Protein AF-A0A0P7W9V7-F1 (afdb_monomer_lite)

Sequence (327 aa):
MSAQAHAIPPDAPGRPDVIVLGQGKAGTSLIYRVLERHPEVGTSQPKELHYFTANHDRGAAWYLQHFAEARGKPVVVEVSPSYLRPEAIDRIARDLGTGVRVVFSLRRPIEQAYSRYLQNLCARQEPLGFSPKPGWLWRRLKIVIAALDRLHAQFPPENILPLFFEKDIATETPGFEARLIDFLGLPGPERLPEIADDRVNPGILPRYLFSGDQDLRIWSGADKYILPADTLVFCGQPRNSLVEPAPGAARVAEAMAVQSRWTTEICRDTYAALRERVVLPMAERIGARFGYDLSHWDVPPRRIAYPAAPPPAQFRAAPVPNRAGSP

pLDDT: mean 90.93, std 12.27, range [31.97, 98.81]

Radius of gyration: 22.71 Å; chains: 1; bounding box: 84×44×58 Å

Structure (mmCIF, N/CA/C/O backbone):
data_AF-A0A0P7W9V7-F1
#
_entry.id   AF-A0A0P7W9V7-F1
#
loop_
_atom_site.group_PDB
_atom_site.id
_atom_site.type_symbol
_atom_site.label_atom_id
_atom_site.label_alt_id
_atom_site.label_comp_id
_atom_site.label_asym_id
_atom_site.label_entity_id
_atom_site.label_seq_id
_atom_site.pdbx_PDB_ins_code
_atom_site.Cartn_x
_atom_site.Cartn_y
_atom_site.Cartn_z
_atom_site.occupancy
_atom_site.B_iso_or_equiv
_atom_site.auth_seq_id
_atom_site.auth_comp_id
_atom_site.auth_asym_id
_atom_site.auth_atom_id
_atom_site.pdbx_PDB_model_num
ATOM 1 N N . MET A 1 1 ? -32.306 -15.067 -7.057 1.00 41.97 1 MET A N 1
ATOM 2 C CA . MET A 1 1 ? -31.016 -14.883 -6.358 1.00 41.97 1 MET A CA 1
ATOM 3 C C . MET A 1 1 ? -31.345 -14.433 -4.946 1.00 41.97 1 MET A C 1
ATOM 5 O O . MET A 1 1 ? -31.979 -13.397 -4.812 1.00 41.97 1 MET A O 1
ATOM 9 N N . SER A 1 2 ? -31.048 -15.240 -3.924 1.00 47.12 2 SER A N 1
ATOM 10 C CA . SER A 1 2 ? -31.275 -14.831 -2.529 1.00 47.12 2 SER A CA 1
ATOM 11 C C . SER A 1 2 ? -30.404 -13.612 -2.235 1.00 47.12 2 SER A C 1
ATOM 13 O O . SER A 1 2 ? -29.198 -13.679 -2.468 1.00 47.12 2 SER A O 1
ATOM 15 N N . ALA A 1 3 ? -30.995 -12.511 -1.764 1.00 54.94 3 ALA A N 1
ATOM 16 C CA . ALA A 1 3 ? -30.227 -11.372 -1.271 1.00 54.94 3 ALA A CA 1
ATOM 17 C C . ALA A 1 3 ? -29.317 -11.868 -0.139 1.00 54.94 3 ALA A C 1
ATOM 19 O O . ALA A 1 3 ? -29.792 -12.511 0.800 1.00 54.94 3 ALA A O 1
ATOM 20 N N . GLN A 1 4 ? -28.009 -11.660 -0.262 1.00 68.12 4 GLN A N 1
ATOM 21 C CA . GLN A 1 4 ? -27.074 -12.051 0.785 1.00 68.12 4 GLN A CA 1
ATOM 22 C C . GLN A 1 4 ? -27.129 -11.028 1.921 1.00 68.12 4 GLN A C 1
ATOM 24 O O . GLN A 1 4 ? -27.224 -9.825 1.685 1.00 68.12 4 GLN A O 1
ATOM 29 N N . ALA A 1 5 ? -27.079 -11.500 3.166 1.00 80.81 5 ALA A N 1
ATOM 30 C CA . ALA A 1 5 ? -26.973 -10.609 4.313 1.00 80.81 5 ALA A CA 1
ATOM 31 C C . ALA A 1 5 ? -25.570 -9.980 4.344 1.00 80.81 5 ALA A C 1
ATOM 33 O O . ALA A 1 5 ? -24.566 -10.695 4.331 1.00 80.81 5 ALA A O 1
ATOM 34 N N . HIS A 1 6 ? -25.507 -8.647 4.377 1.00 88.56 6 HIS A N 1
ATOM 35 C CA . HIS A 1 6 ? -24.250 -7.890 4.472 1.00 88.56 6 HIS A CA 1
ATOM 36 C C . HIS A 1 6 ? -23.950 -7.410 5.891 1.00 88.56 6 HIS A C 1
ATOM 38 O O . HIS A 1 6 ? -22.783 -7.258 6.239 1.00 88.56 6 HIS A O 1
ATOM 44 N N . ALA A 1 7 ? -24.989 -7.215 6.709 1.00 91.88 7 ALA A N 1
ATOM 45 C CA . ALA A 1 7 ? -24.830 -6.864 8.111 1.00 91.88 7 ALA A CA 1
ATOM 46 C C . ALA A 1 7 ? -24.075 -7.980 8.839 1.00 91.88 7 ALA A C 1
ATOM 48 O O . ALA A 1 7 ? -24.464 -9.149 8.778 1.00 91.88 7 ALA A O 1
ATOM 49 N N . ILE A 1 8 ? -22.994 -7.612 9.520 1.00 93.69 8 ILE A N 1
ATOM 50 C CA . ILE A 1 8 ? -22.189 -8.542 10.300 1.00 93.69 8 ILE A CA 1
ATOM 51 C C . ILE A 1 8 ? -22.702 -8.439 11.744 1.00 93.69 8 ILE A C 1
ATOM 53 O O . ILE A 1 8 ? -22.676 -7.336 12.301 1.00 93.69 8 ILE A O 1
ATOM 57 N N . PRO A 1 9 ? -23.170 -9.533 12.368 1.00 90.50 9 PRO A N 1
ATOM 58 C CA . PRO A 1 9 ? -23.637 -9.500 13.753 1.00 90.50 9 PRO A CA 1
ATOM 59 C C . PRO A 1 9 ? -22.536 -9.034 14.724 1.00 90.50 9 PRO A C 1
ATOM 61 O O . PRO A 1 9 ? -21.364 -9.361 14.496 1.00 90.50 9 PRO A O 1
ATOM 64 N N . PRO A 1 10 ? -22.865 -8.275 15.788 1.00 88.88 10 PRO A N 1
ATOM 65 C CA . PRO A 1 10 ? -21.891 -7.837 16.793 1.00 88.88 10 PRO A CA 1
ATOM 66 C C . PRO A 1 10 ? -21.167 -8.990 17.504 1.00 88.88 10 PRO A C 1
ATOM 68 O O . PRO A 1 10 ? -20.007 -8.850 17.865 1.00 88.88 10 PRO A O 1
ATOM 71 N N . ASP A 1 11 ? -21.837 -10.128 17.659 1.00 89.50 11 ASP A N 1
ATOM 72 C CA . ASP A 1 11 ? -21.373 -11.349 18.322 1.00 89.50 11 ASP A CA 1
ATOM 73 C C . ASP A 1 11 ? -20.810 -12.401 17.347 1.00 89.50 11 ASP A C 1
ATOM 75 O O . ASP A 1 11 ? -20.481 -13.520 17.746 1.00 89.50 11 ASP A O 1
ATOM 79 N N . ALA A 1 12 ? -20.682 -12.065 16.057 1.00 91.56 12 ALA A N 1
ATOM 80 C CA . ALA A 1 12 ? -20.178 -12.995 15.056 1.00 91.56 12 ALA A CA 1
ATOM 81 C C . ALA A 1 12 ? -18.725 -13.427 15.364 1.00 91.56 12 ALA A C 1
ATOM 83 O O . ALA A 1 12 ? -17.845 -12.572 15.504 1.00 91.56 12 ALA A O 1
ATOM 84 N N . PRO A 1 13 ? -18.417 -14.739 15.399 1.00 90.31 13 PRO A N 1
ATOM 85 C CA . PRO A 1 13 ? -17.058 -15.212 15.646 1.00 90.31 13 PRO A CA 1
ATOM 86 C C . PRO A 1 13 ? -16.071 -14.705 14.591 1.00 90.31 13 PRO A C 1
ATOM 88 O O . PRO A 1 13 ? -16.252 -14.955 13.398 1.00 90.31 13 PRO A O 1
ATOM 91 N N . GLY A 1 14 ? -14.995 -14.049 15.031 1.00 91.06 14 GLY A N 1
ATOM 92 C CA . GLY A 1 14 ? -13.995 -13.470 14.127 1.00 91.06 14 GLY A CA 1
ATOM 93 C C . GLY A 1 14 ? -14.447 -12.166 13.463 1.00 91.06 14 GLY A C 1
ATOM 94 O O . GLY A 1 14 ? -13.858 -11.752 12.468 1.00 91.06 14 GLY A O 1
ATOM 95 N N . ARG A 1 15 ? -15.494 -11.515 13.982 1.00 95.69 15 ARG A N 1
ATOM 96 C CA . ARG A 1 15 ? -15.834 -10.141 13.614 1.00 95.69 15 ARG A CA 1
ATOM 97 C C . ARG A 1 15 ? -14.625 -9.222 13.852 1.00 95.69 15 ARG A C 1
ATOM 99 O O . ARG A 1 15 ? -14.089 -9.248 14.951 1.00 95.69 15 ARG A O 1
ATOM 106 N N . PRO A 1 16 ? -14.238 -8.376 12.884 1.00 97.19 16 PRO A N 1
ATOM 107 C CA . PRO A 1 16 ? -13.194 -7.379 13.096 1.00 97.19 16 PRO A CA 1
ATOM 108 C C . PRO A 1 16 ? -13.606 -6.277 14.073 1.00 97.19 16 PRO A C 1
ATOM 110 O O . PRO A 1 16 ? -14.630 -5.621 13.876 1.00 97.19 16 PRO A O 1
ATOM 113 N N . ASP A 1 17 ? -12.741 -6.018 15.048 1.00 97.81 17 ASP A N 1
ATOM 114 C CA . ASP A 1 17 ? -12.792 -4.868 15.957 1.00 97.81 17 ASP A CA 1
ATOM 115 C C . ASP A 1 17 ? -12.094 -3.643 15.357 1.00 97.81 17 ASP A C 1
ATOM 117 O O . ASP A 1 17 ? -12.343 -2.500 15.752 1.00 97.81 17 ASP A O 1
ATOM 121 N N . VAL A 1 18 ? -11.196 -3.886 14.396 1.00 98.44 18 VAL A N 1
ATOM 122 C CA . VAL A 1 18 ? -10.352 -2.865 13.781 1.00 98.44 18 VAL A CA 1
ATOM 123 C C . VAL A 1 18 ? -10.264 -3.085 12.279 1.00 98.44 18 VAL A C 1
ATOM 125 O O . VAL A 1 18 ? -9.989 -4.192 11.808 1.00 98.44 18 VAL A O 1
ATOM 128 N N . ILE A 1 19 ? -10.399 -2.004 11.516 1.00 98.62 19 ILE A N 1
ATOM 129 C CA . ILE A 1 19 ? -10.142 -1.996 10.078 1.00 98.62 19 ILE A CA 1
ATOM 130 C C . ILE A 1 19 ? -8.964 -1.071 9.772 1.00 98.62 19 ILE A C 1
ATOM 132 O O . ILE A 1 19 ? -8.993 0.125 10.060 1.00 98.62 19 ILE A O 1
ATOM 136 N N . VAL A 1 20 ? -7.926 -1.614 9.136 1.00 98.56 20 VAL A N 1
ATOM 137 C CA . VAL A 1 20 ? -6.780 -0.845 8.646 1.00 98.56 20 VAL A CA 1
ATOM 138 C C . VAL A 1 20 ? -6.971 -0.540 7.165 1.00 98.56 20 VAL A C 1
ATOM 140 O O . VAL A 1 20 ? -6.905 -1.412 6.291 1.00 98.56 20 VAL A O 1
ATOM 143 N N . LEU A 1 21 ? -7.179 0.737 6.882 1.00 97.44 21 LEU A N 1
ATOM 144 C CA . LEU A 1 21 ? -7.332 1.286 5.549 1.00 97.44 21 LEU A CA 1
ATOM 145 C C . LEU A 1 21 ? -5.976 1.617 4.927 1.00 97.44 21 LEU A C 1
ATOM 147 O O . LEU A 1 21 ? -4.898 1.520 5.515 1.00 97.44 21 LEU A O 1
ATOM 151 N N . GLY A 1 22 ? -6.052 2.016 3.666 1.00 87.62 22 GLY A N 1
ATOM 152 C CA . GLY A 1 22 ? -4.894 2.387 2.882 1.00 87.62 22 GLY A CA 1
ATOM 153 C C . GLY A 1 22 ? -4.321 3.755 3.198 1.00 87.62 22 GLY A C 1
ATOM 154 O O . GLY A 1 22 ? -4.673 4.388 4.185 1.00 87.62 22 GLY A O 1
ATOM 155 N N . GLN A 1 23 ? -3.447 4.241 2.319 1.00 90.62 23 GLN A N 1
ATOM 156 C CA . GLN A 1 23 ? -3.256 3.798 0.931 1.00 90.62 23 GLN A CA 1
ATOM 157 C C . GLN A 1 23 ? -2.258 2.647 0.771 1.00 90.62 23 GLN A C 1
ATOM 159 O O . GLN A 1 23 ? -1.267 2.525 1.486 1.00 90.62 23 GLN A O 1
ATOM 164 N N . GLY A 1 24 ? -2.457 1.805 -0.247 1.00 91.38 24 GLY A N 1
ATOM 165 C CA . GLY A 1 24 ? -1.396 0.867 -0.617 1.00 91.38 24 GLY A CA 1
ATOM 166 C C . GLY A 1 24 ? -0.129 1.635 -1.003 1.00 91.38 24 GLY A C 1
ATOM 167 O O . GLY A 1 24 ? -0.209 2.732 -1.562 1.00 91.38 24 GLY A O 1
ATOM 168 N N . LYS A 1 25 ? 1.031 1.056 -0.682 1.00 93.00 25 LYS A N 1
ATOM 169 C CA . LYS A 1 25 ? 2.347 1.724 -0.701 1.00 93.00 25 LYS A CA 1
ATOM 170 C C . LYS A 1 25 ? 2.545 2.806 0.373 1.00 93.00 25 LYS A C 1
ATOM 172 O O . LYS A 1 25 ? 3.519 3.543 0.264 1.00 93.00 25 LYS A O 1
ATOM 177 N N . ALA A 1 26 ? 1.707 2.845 1.412 1.00 94.06 26 ALA A N 1
ATOM 178 C CA . ALA A 1 26 ? 1.890 3.641 2.631 1.00 94.06 26 ALA A CA 1
ATOM 179 C C . ALA A 1 26 ? 2.078 2.743 3.875 1.00 94.06 26 ALA A C 1
ATOM 181 O O . ALA A 1 26 ? 1.414 2.907 4.880 1.00 94.06 26 ALA A O 1
ATOM 182 N N . GLY A 1 27 ? 2.929 1.713 3.810 1.00 91.56 27 GLY A N 1
ATOM 183 C CA . GLY A 1 27 ? 3.317 0.961 5.019 1.00 91.56 27 GLY A CA 1
ATOM 184 C C . GLY A 1 27 ? 2.306 -0.046 5.590 1.00 91.56 27 GLY A C 1
ATOM 185 O O . GLY A 1 27 ? 2.629 -0.735 6.550 1.00 91.56 27 GLY A O 1
ATOM 186 N N . THR A 1 28 ? 1.136 -0.237 4.979 1.00 93.44 28 THR A N 1
ATOM 187 C CA . THR A 1 28 ? 0.104 -1.172 5.481 1.00 93.44 28 THR A CA 1
ATOM 188 C C . THR A 1 28 ? 0.558 -2.629 5.624 1.00 93.44 28 THR A C 1
ATOM 190 O O . THR A 1 28 ? 0.016 -3.363 6.441 1.00 93.44 28 THR A O 1
ATOM 193 N N . SER A 1 29 ? 1.551 -3.084 4.851 1.00 91.44 29 SER A N 1
ATOM 194 C CA . SER A 1 29 ? 2.148 -4.415 5.051 1.00 91.44 29 SER A CA 1
ATOM 195 C C . SER A 1 29 ? 3.038 -4.491 6.291 1.00 91.44 29 SER A C 1
ATOM 197 O O . SER A 1 29 ? 3.128 -5.556 6.885 1.00 91.44 29 SER A O 1
ATOM 199 N N . LEU A 1 30 ? 3.691 -3.394 6.691 1.00 89.62 30 LEU A N 1
ATOM 200 C CA . LEU A 1 30 ? 4.415 -3.349 7.963 1.00 89.62 30 LEU A CA 1
ATOM 201 C C . LEU A 1 30 ? 3.422 -3.341 9.128 1.00 89.62 30 LEU A C 1
ATOM 203 O O . LEU A 1 30 ? 3.576 -4.156 10.027 1.00 89.62 30 LEU A O 1
ATOM 207 N N . ILE A 1 31 ? 2.363 -2.524 9.046 1.00 92.38 31 ILE A N 1
ATOM 208 C CA . ILE A 1 31 ? 1.259 -2.532 10.022 1.00 92.38 31 ILE A CA 1
ATOM 209 C C . ILE A 1 31 ? 0.702 -3.952 10.190 1.00 92.38 31 ILE A C 1
ATOM 211 O O . ILE A 1 31 ? 0.637 -4.460 11.301 1.00 92.38 31 ILE A O 1
ATOM 215 N N . TYR A 1 32 ? 0.375 -4.626 9.083 1.00 93.50 32 TYR A N 1
ATOM 216 C CA . TYR A 1 32 ? -0.115 -6.003 9.127 1.00 93.50 32 TYR A CA 1
ATOM 217 C C . TYR A 1 32 ? 0.875 -6.966 9.794 1.00 93.50 32 TYR A C 1
ATOM 219 O O . TYR A 1 32 ? 0.459 -7.736 10.643 1.00 93.50 32 TYR A O 1
ATOM 227 N N . ARG A 1 33 ? 2.177 -6.898 9.475 1.00 90.00 33 ARG A N 1
ATOM 228 C CA . ARG A 1 33 ? 3.191 -7.772 10.097 1.00 90.00 33 ARG A CA 1
ATOM 229 C C . ARG A 1 33 ? 3.348 -7.538 11.602 1.00 90.00 33 ARG A C 1
ATOM 231 O O . ARG A 1 33 ? 3.579 -8.502 12.321 1.00 90.00 33 ARG A O 1
ATOM 238 N N . VAL A 1 34 ? 3.249 -6.289 12.070 1.00 88.88 34 VAL A N 1
ATOM 239 C CA . VAL A 1 34 ? 3.237 -5.977 13.515 1.00 88.88 34 VAL A CA 1
ATOM 240 C C . VAL A 1 34 ? 2.053 -6.675 14.179 1.00 88.88 34 VAL A C 1
ATOM 242 O O . VAL A 1 34 ? 2.222 -7.360 15.182 1.00 88.88 34 VAL A O 1
ATOM 245 N N . LEU A 1 35 ? 0.866 -6.519 13.592 1.00 91.62 35 LEU A N 1
ATOM 246 C CA . LEU A 1 35 ? -0.387 -7.023 14.145 1.00 91.62 35 LEU A CA 1
ATOM 247 C C . LEU A 1 35 ? -0.477 -8.550 14.097 1.00 91.62 35 LEU A C 1
ATOM 249 O O . LEU A 1 35 ? -0.778 -9.164 15.107 1.00 91.62 35 LEU A O 1
ATOM 253 N N . GLU A 1 36 ? -0.149 -9.169 12.965 1.00 90.75 36 GLU A N 1
ATOM 254 C CA . GLU A 1 36 ? -0.184 -10.626 12.775 1.00 90.75 36 GLU A CA 1
ATOM 255 C C . GLU A 1 36 ? 0.719 -11.371 13.768 1.00 90.75 36 GLU A C 1
ATOM 257 O O . GLU A 1 36 ? 0.407 -12.484 14.182 1.00 90.75 36 GLU A O 1
ATOM 262 N N . ARG A 1 37 ? 1.837 -10.763 14.176 1.00 88.50 37 ARG A N 1
ATOM 263 C CA . ARG A 1 37 ? 2.763 -11.373 15.136 1.00 88.50 37 ARG A CA 1
ATOM 264 C C . ARG A 1 37 ? 2.396 -11.099 16.601 1.00 88.50 37 ARG A C 1
ATOM 266 O O . ARG A 1 37 ? 3.017 -11.688 17.484 1.00 88.50 37 ARG A O 1
ATOM 273 N N . HIS A 1 38 ? 1.440 -10.213 16.884 1.00 89.25 38 HIS A N 1
ATOM 274 C CA . HIS A 1 38 ? 1.045 -9.911 18.258 1.00 89.25 38 HIS A CA 1
ATOM 275 C C . HIS A 1 38 ? 0.154 -11.039 18.816 1.00 89.25 38 HIS A C 1
ATOM 277 O O . HIS A 1 38 ? -0.859 -11.373 18.202 1.00 89.25 38 HIS A O 1
ATOM 283 N N . PRO A 1 39 ? 0.460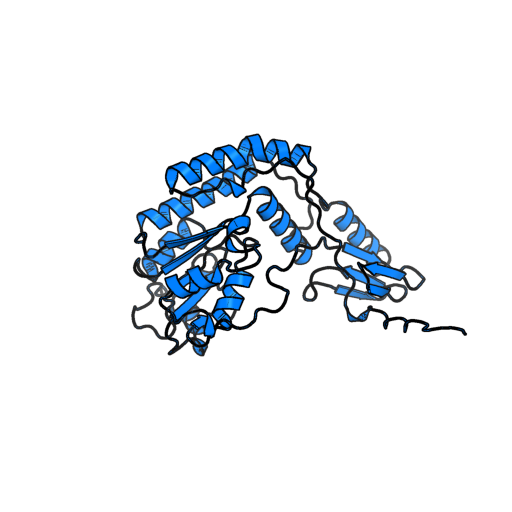 -11.621 19.993 1.00 90.06 39 PRO A N 1
ATOM 284 C CA . PRO A 1 39 ? -0.226 -12.824 20.481 1.00 90.06 39 PRO A CA 1
ATOM 285 C C . PRO A 1 39 ? -1.731 -12.630 20.723 1.00 90.06 39 PRO A C 1
ATOM 287 O O . PRO A 1 39 ? -2.508 -13.575 20.571 1.00 90.06 39 PRO A O 1
ATOM 290 N N . GLU A 1 40 ? -2.146 -11.408 21.059 1.00 92.88 40 GLU A N 1
ATOM 291 C CA . GLU A 1 40 ? -3.543 -11.043 21.344 1.00 92.88 40 GLU A CA 1
ATOM 292 C C . GLU A 1 40 ? -4.307 -10.518 20.118 1.00 92.88 40 GLU A C 1
ATOM 294 O O . GLU A 1 40 ? -5.472 -10.142 20.228 1.00 92.88 40 GLU A O 1
ATOM 299 N N . VAL A 1 41 ? -3.672 -10.511 18.944 1.00 94.81 41 VAL A N 1
ATOM 300 C CA . VAL A 1 41 ? -4.303 -10.075 17.699 1.00 94.81 41 VAL A CA 1
ATOM 301 C C . VAL A 1 41 ? -4.578 -11.276 16.798 1.00 94.81 41 VAL A C 1
ATOM 303 O O . VAL A 1 41 ? -3.751 -12.174 16.645 1.00 94.81 41 VAL A O 1
ATOM 306 N N . GLY A 1 42 ? -5.768 -11.302 16.207 1.00 96.38 42 GLY A N 1
ATOM 307 C CA . GLY A 1 42 ? -6.122 -12.174 15.095 1.00 96.38 42 GLY A CA 1
ATOM 308 C C . GLY A 1 42 ? -6.298 -11.361 13.822 1.00 96.38 42 GLY A C 1
ATOM 309 O O . GLY A 1 42 ? -6.895 -10.289 13.850 1.00 96.38 42 GLY A O 1
ATOM 310 N N . THR A 1 43 ? -5.804 -11.860 12.695 1.00 97.19 43 THR A N 1
ATOM 311 C CA . THR A 1 43 ? -5.965 -11.203 11.393 1.00 97.19 43 THR A CA 1
ATOM 312 C C . THR A 1 43 ? -6.736 -12.080 10.415 1.00 97.19 43 THR A C 1
ATOM 314 O O . THR A 1 43 ? -6.810 -13.298 10.574 1.00 97.19 43 THR A O 1
ATOM 317 N N . SER A 1 44 ? -7.313 -11.464 9.382 1.00 97.06 44 SER A N 1
ATOM 318 C CA . SER A 1 44 ? -7.879 -12.211 8.257 1.00 97.06 44 SER A CA 1
ATOM 319 C C . SER A 1 44 ? -6.807 -13.011 7.513 1.00 97.06 44 SER A C 1
ATOM 321 O O . SER A 1 44 ? -5.711 -12.494 7.285 1.00 97.06 44 SER A O 1
ATOM 323 N N . GLN A 1 45 ? -7.162 -14.200 7.026 1.00 95.38 45 GLN A N 1
ATOM 324 C CA . GLN A 1 45 ? -6.337 -14.992 6.117 1.00 95.38 45 GLN A CA 1
ATOM 325 C C . GLN A 1 45 ? -7.075 -15.245 4.782 1.00 95.38 45 GLN A C 1
ATOM 327 O O . GLN A 1 45 ? -8.143 -15.872 4.763 1.00 95.38 45 GLN A O 1
ATOM 332 N N . PRO A 1 46 ? -6.542 -14.763 3.639 1.00 95.88 46 PRO A N 1
ATOM 333 C CA . PRO A 1 46 ? -5.326 -13.953 3.499 1.00 95.88 46 PRO A CA 1
ATOM 334 C C . PRO A 1 46 ? -5.526 -12.486 3.938 1.00 95.88 46 PRO A C 1
ATOM 336 O O . PRO A 1 46 ? -6.646 -12.025 4.162 1.00 95.88 46 PRO A O 1
ATOM 339 N N . LYS A 1 47 ? -4.432 -11.716 3.984 1.00 95.00 47 LYS A N 1
ATOM 340 C CA . LYS A 1 47 ? -4.471 -10.242 4.020 1.00 95.00 47 LYS A CA 1
ATOM 341 C C . LYS A 1 47 ? -5.189 -9.674 2.779 1.00 95.00 47 LYS A C 1
ATOM 343 O O . LYS A 1 47 ? -5.082 -10.237 1.693 1.00 95.00 47 LYS A O 1
ATOM 348 N N . GLU A 1 48 ? -5.788 -8.488 2.923 1.00 96.50 48 GLU A N 1
ATOM 349 C CA . GLU A 1 48 ? -6.436 -7.702 1.862 1.00 96.50 48 GLU A CA 1
ATOM 350 C C . GLU A 1 48 ? -7.650 -8.419 1.247 1.00 96.50 48 GLU A C 1
ATOM 352 O O . GLU A 1 48 ? -7.664 -8.768 0.070 1.00 96.50 48 GLU A O 1
ATOM 357 N N . LEU A 1 49 ? -8.703 -8.631 2.046 1.00 97.69 49 LEU A N 1
ATOM 358 C CA . LEU A 1 49 ? -9.922 -9.314 1.589 1.00 97.69 49 LEU A CA 1
ATOM 359 C C . LEU A 1 49 ? -10.705 -8.528 0.530 1.00 97.69 49 LEU A C 1
ATOM 361 O O . LEU A 1 49 ? -11.482 -9.109 -0.233 1.00 97.69 49 LEU A O 1
ATOM 365 N N . HIS A 1 50 ? -10.528 -7.204 0.480 1.00 97.38 50 HIS A N 1
ATOM 366 C CA . HIS A 1 50 ? -11.247 -6.322 -0.440 1.00 97.38 50 HIS A CA 1
ATOM 367 C C . HIS A 1 50 ? -12.783 -6.461 -0.346 1.00 97.38 50 HIS A C 1
ATOM 369 O O . HIS A 1 50 ? -13.493 -6.203 -1.320 1.00 97.38 50 HIS A O 1
ATOM 375 N N . TYR A 1 51 ? -13.308 -6.856 0.819 1.00 98.25 51 TYR A N 1
ATOM 376 C CA . TYR A 1 51 ? -14.735 -7.070 1.063 1.00 98.25 51 TYR A CA 1
ATOM 377 C C . TYR A 1 51 ? -15.534 -5.783 0.900 1.00 98.25 51 TYR A C 1
ATOM 379 O O . TYR A 1 51 ? -16.410 -5.720 0.051 1.00 98.25 51 TYR A O 1
ATOM 387 N N . PHE A 1 52 ? -15.169 -4.700 1.588 1.00 98.19 52 PHE A N 1
ATOM 388 C CA . PHE A 1 52 ? -15.897 -3.428 1.468 1.00 98.19 52 PHE A CA 1
ATOM 389 C C . PHE A 1 52 ? -15.679 -2.706 0.123 1.00 98.19 52 PHE A C 1
ATOM 391 O O . PHE A 1 52 ? -16.236 -1.632 -0.109 1.00 98.19 52 PHE A O 1
ATOM 398 N N . THR A 1 53 ? -14.917 -3.294 -0.805 1.00 96.69 53 THR A N 1
ATOM 399 C CA . THR A 1 53 ? -14.703 -2.788 -2.169 1.00 96.69 53 THR A CA 1
ATOM 400 C C . THR A 1 53 ? -15.191 -3.776 -3.226 1.00 96.69 53 THR A C 1
ATOM 402 O O . THR A 1 53 ? -16.347 -3.683 -3.635 1.00 96.69 53 THR A O 1
ATOM 405 N N . ALA A 1 54 ? -14.324 -4.676 -3.690 1.00 96.19 54 ALA A N 1
ATOM 406 C CA . ALA A 1 54 ? -14.552 -5.528 -4.858 1.00 96.19 54 ALA A CA 1
ATOM 407 C C . ALA A 1 54 ? -15.354 -6.804 -4.555 1.00 96.19 54 ALA A C 1
ATOM 409 O O . ALA A 1 54 ? -15.919 -7.392 -5.470 1.00 96.19 54 ALA A O 1
ATOM 410 N N . ASN A 1 55 ? -15.397 -7.233 -3.293 1.00 97.19 55 ASN A N 1
ATOM 411 C CA . ASN A 1 55 ? -15.992 -8.506 -2.883 1.00 97.19 55 ASN A CA 1
ATOM 412 C C . ASN A 1 55 ? -17.251 -8.341 -2.015 1.00 97.19 55 ASN A C 1
ATOM 414 O O . ASN A 1 55 ? -17.674 -9.304 -1.382 1.00 97.19 55 ASN A O 1
ATOM 418 N N . HIS A 1 56 ? -17.857 -7.148 -1.976 1.00 97.06 56 HIS A N 1
ATOM 419 C CA . HIS A 1 56 ? -18.982 -6.855 -1.073 1.00 97.06 56 HIS A CA 1
ATOM 420 C C . HIS A 1 56 ? -20.191 -7.745 -1.365 1.00 97.06 56 HIS A C 1
ATOM 422 O O . HIS A 1 56 ? -20.785 -8.303 -0.445 1.00 97.06 56 HIS A O 1
ATOM 428 N N . ASP A 1 57 ? -20.453 -7.986 -2.651 1.00 95.88 57 ASP A N 1
ATOM 429 C CA . ASP A 1 57 ? -21.544 -8.825 -3.164 1.00 95.88 57 ASP A CA 1
ATOM 430 C C . ASP A 1 57 ? -21.414 -10.315 -2.795 1.00 95.88 57 ASP A C 1
ATOM 432 O O . ASP A 1 57 ? -22.298 -11.101 -3.124 1.00 95.88 57 ASP A O 1
ATOM 436 N N . ARG A 1 58 ? -20.314 -10.722 -2.139 1.00 96.50 58 ARG A N 1
ATOM 437 C CA . ARG A 1 58 ? -20.120 -12.081 -1.604 1.00 96.50 58 ARG A CA 1
ATOM 438 C C . ARG A 1 58 ? -20.713 -12.283 -0.203 1.00 96.50 58 ARG A C 1
ATOM 440 O O . ARG A 1 58 ? -20.787 -13.426 0.254 1.00 96.50 58 ARG A O 1
ATOM 447 N N . GLY A 1 59 ? -21.147 -11.204 0.453 1.00 96.31 59 GLY A N 1
ATOM 448 C CA . GLY A 1 59 ? -21.920 -11.250 1.694 1.00 96.31 59 GLY A CA 1
ATOM 449 C C . GLY A 1 59 ? -21.104 -11.546 2.957 1.00 96.31 59 GLY A C 1
ATOM 450 O O . GLY A 1 59 ? -19.941 -11.958 2.911 1.00 96.31 59 GLY A O 1
ATOM 451 N N . ALA A 1 60 ? -21.739 -11.350 4.115 1.00 96.19 60 ALA A N 1
ATOM 452 C CA . ALA A 1 60 ? -21.084 -11.419 5.421 1.00 96.19 60 ALA A CA 1
ATOM 453 C C . ALA A 1 60 ? -20.526 -12.815 5.745 1.00 96.19 60 ALA A C 1
ATOM 455 O O . ALA A 1 60 ? -19.461 -12.929 6.347 1.00 96.19 60 ALA A O 1
ATOM 456 N N . ALA A 1 61 ? -21.207 -13.883 5.316 1.00 95.56 61 ALA A N 1
ATOM 457 C CA . ALA A 1 61 ? -20.746 -15.254 5.541 1.00 95.56 61 ALA A CA 1
ATOM 458 C C . ALA A 1 61 ? -19.412 -15.534 4.831 1.00 95.56 61 ALA A C 1
ATOM 460 O O . ALA A 1 61 ? -18.500 -16.102 5.432 1.00 95.56 61 ALA A O 1
ATOM 461 N N . TRP A 1 62 ? -19.274 -15.080 3.578 1.00 96.62 62 TRP A N 1
ATOM 462 C CA . TRP A 1 62 ? -18.010 -15.172 2.851 1.00 96.62 62 TRP A CA 1
ATOM 463 C C . TRP A 1 62 ? -16.920 -14.353 3.540 1.00 96.62 62 TRP A C 1
ATOM 465 O O . TRP A 1 62 ? -15.796 -14.821 3.652 1.00 96.62 62 TRP A O 1
ATOM 475 N N . TYR A 1 63 ? -17.242 -13.158 4.039 1.00 97.50 63 TYR A N 1
ATOM 476 C CA . TYR A 1 63 ? -16.272 -12.324 4.745 1.00 97.50 63 TYR A CA 1
ATOM 477 C C . TYR A 1 63 ? -15.752 -12.984 6.030 1.00 97.50 63 TYR A C 1
ATOM 479 O O . TYR A 1 63 ? -14.544 -13.106 6.220 1.00 97.50 63 TYR A O 1
ATOM 487 N N . LEU A 1 64 ? -16.656 -13.471 6.884 1.00 96.88 64 LEU A N 1
ATOM 488 C CA . LEU A 1 64 ? -16.325 -14.031 8.198 1.00 96.88 64 LEU A CA 1
ATOM 489 C C . LEU A 1 64 ? -15.549 -15.354 8.134 1.00 96.88 64 LEU A C 1
ATOM 491 O O . LEU A 1 64 ? -14.820 -15.683 9.071 1.00 96.88 64 LEU A O 1
ATOM 495 N N . GLN A 1 65 ? -15.652 -16.116 7.038 1.00 96.50 65 GLN A N 1
ATOM 496 C CA . GLN A 1 65 ? -14.899 -17.369 6.894 1.00 96.50 65 GLN A CA 1
ATOM 497 C C . GLN A 1 65 ? -13.374 -17.141 6.915 1.00 96.50 65 GLN A C 1
ATOM 499 O O . GLN A 1 65 ? -12.624 -18.032 7.308 1.00 96.50 65 GLN A O 1
ATOM 504 N N . HIS A 1 66 ? -12.918 -15.940 6.540 1.00 97.75 66 HIS A N 1
ATOM 505 C CA . HIS A 1 66 ? -11.503 -15.566 6.502 1.00 97.75 66 HIS A CA 1
ATOM 506 C C . HIS A 1 66 ? -10.905 -15.273 7.884 1.00 97.75 66 HIS A C 1
ATOM 508 O O . HIS A 1 66 ? -9.709 -15.017 7.984 1.00 97.75 66 HIS A O 1
ATOM 514 N N . PHE A 1 67 ? -11.708 -15.327 8.948 1.00 97.44 67 PHE A N 1
ATOM 515 C CA . PHE A 1 67 ? -11.286 -15.053 10.324 1.00 97.44 67 PHE A CA 1
ATOM 516 C C . PHE A 1 67 ? -11.304 -16.302 11.209 1.00 97.44 67 PHE A C 1
ATOM 518 O O . PHE A 1 67 ? -11.316 -16.190 12.432 1.00 97.44 67 PHE A O 1
ATOM 525 N N . ALA A 1 68 ? -11.315 -17.503 10.619 1.00 94.31 68 ALA A N 1
ATOM 526 C CA . ALA A 1 68 ? -11.362 -18.756 11.372 1.00 94.31 68 ALA A CA 1
ATOM 527 C C . ALA A 1 68 ? -10.239 -18.861 12.425 1.00 94.31 68 ALA A C 1
ATOM 529 O O . ALA A 1 68 ? -10.516 -19.233 13.562 1.00 94.31 68 ALA A O 1
ATOM 530 N N . GLU A 1 69 ? -9.015 -18.457 12.073 1.00 92.69 69 GLU A N 1
ATOM 531 C CA . GLU A 1 69 ? -7.841 -18.457 12.965 1.00 92.69 69 GLU A CA 1
ATOM 532 C C . GLU A 1 69 ? -7.828 -17.292 13.969 1.00 92.69 69 GLU A C 1
ATOM 534 O O . GLU A 1 69 ? -7.123 -17.339 14.975 1.00 92.69 69 GLU A O 1
ATOM 539 N N . ALA A 1 70 ? -8.624 -16.249 13.723 1.00 94.00 70 ALA A N 1
ATOM 540 C CA . ALA A 1 70 ? -8.743 -15.085 14.597 1.00 94.00 70 ALA A CA 1
ATOM 541 C C . ALA A 1 70 ? -9.808 -15.268 15.696 1.00 94.00 70 ALA A C 1
ATOM 543 O O . ALA A 1 70 ? -9.937 -14.425 16.582 1.00 94.00 70 ALA A O 1
ATOM 544 N N . ARG A 1 71 ? -10.590 -16.356 15.658 1.00 92.06 71 ARG A N 1
ATOM 545 C CA . ARG A 1 71 ? -11.641 -16.624 16.651 1.00 92.06 71 ARG A CA 1
ATOM 546 C C . ARG A 1 71 ? -11.042 -16.754 18.053 1.00 92.06 71 ARG A C 1
ATOM 548 O O . ARG A 1 71 ? -10.096 -17.505 18.263 1.00 92.06 71 ARG A O 1
ATOM 555 N N . GLY A 1 72 ? -11.624 -16.037 19.013 1.00 91.06 72 GLY A N 1
ATOM 556 C CA . GLY A 1 72 ? -11.173 -16.033 20.409 1.00 91.06 72 GLY A CA 1
ATOM 557 C C . GLY A 1 72 ? -9.958 -15.143 20.686 1.00 91.06 72 GLY A C 1
ATOM 558 O O . GLY A 1 72 ? -9.504 -15.090 21.827 1.00 91.06 72 GLY A O 1
ATOM 559 N N . LYS A 1 73 ? -9.430 -14.432 19.680 1.00 94.38 73 LYS A N 1
ATOM 560 C CA . LYS A 1 73 ? -8.419 -13.394 19.901 1.00 94.38 73 LYS A CA 1
ATOM 561 C C . LYS A 1 73 ? -9.065 -12.152 20.532 1.00 94.38 73 LYS A C 1
ATOM 563 O O . LYS A 1 73 ? -10.167 -11.799 20.119 1.00 94.38 73 LYS A O 1
ATOM 568 N N . PRO A 1 74 ? -8.392 -11.484 21.488 1.00 94.25 74 PRO A N 1
ATOM 569 C CA . PRO A 1 74 ? -8.880 -10.243 22.093 1.00 94.25 74 PRO A CA 1
ATOM 570 C C . PRO A 1 74 ? -9.180 -9.119 21.100 1.00 94.25 74 PRO A C 1
ATOM 572 O O . PRO A 1 74 ? -10.113 -8.356 21.320 1.00 94.25 74 PRO A O 1
ATOM 575 N N . VAL A 1 75 ? -8.385 -9.009 20.033 1.00 96.38 75 VAL A N 1
ATOM 576 C CA . VAL A 1 75 ? -8.575 -8.006 18.981 1.00 96.38 75 VAL A CA 1
ATOM 577 C C . VAL A 1 75 ? -8.490 -8.680 17.619 1.00 96.38 75 VAL A C 1
ATOM 579 O O . VAL A 1 75 ? -7.486 -9.315 17.295 1.00 96.38 75 VAL A O 1
ATOM 582 N N . VAL A 1 76 ? -9.512 -8.506 16.789 1.00 98.00 76 VAL A N 1
ATOM 583 C CA . VAL A 1 76 ? -9.531 -8.982 15.406 1.00 98.00 76 VAL A CA 1
ATOM 584 C C . VAL A 1 76 ? -9.359 -7.812 14.444 1.00 98.00 76 VAL A C 1
ATOM 586 O O . VAL A 1 76 ? -10.072 -6.811 14.514 1.00 98.00 76 VAL A O 1
ATOM 589 N N . VAL A 1 77 ? -8.421 -7.942 13.508 1.00 98.06 77 VAL A N 1
ATOM 590 C CA . VAL A 1 77 ? -8.070 -6.883 12.559 1.00 98.06 77 VAL A CA 1
ATOM 591 C C . VAL A 1 77 ? -8.213 -7.355 11.118 1.00 98.06 77 VAL A C 1
ATOM 593 O O . VAL A 1 77 ? -7.720 -8.418 10.738 1.00 98.06 77 VAL A O 1
ATOM 596 N N . GLU A 1 78 ? -8.799 -6.511 10.272 1.00 98.31 78 GLU A N 1
ATOM 597 C CA . GLU A 1 78 ? -8.704 -6.657 8.819 1.00 98.31 78 GLU A CA 1
ATOM 598 C C . GLU A 1 78 ? -7.876 -5.525 8.209 1.00 98.31 78 GLU A C 1
ATOM 600 O O . GLU A 1 78 ? -8.030 -4.359 8.569 1.00 98.31 78 GLU A O 1
ATOM 605 N N . VAL A 1 79 ? -6.983 -5.857 7.273 1.00 98.31 79 VAL A N 1
ATOM 606 C CA . VAL A 1 79 ? -6.106 -4.880 6.617 1.00 98.31 79 VAL A CA 1
ATOM 607 C C . VAL A 1 79 ? -6.337 -4.908 5.114 1.00 98.31 79 VAL A C 1
ATOM 609 O O . VAL A 1 79 ? -5.818 -5.784 4.422 1.00 98.31 79 VAL A O 1
ATOM 612 N N . SER A 1 80 ? -7.018 -3.885 4.596 1.00 98.00 80 SER A N 1
ATOM 613 C CA . SER A 1 80 ? -7.283 -3.703 3.165 1.00 98.00 80 SER A CA 1
ATOM 614 C C . SER A 1 80 ? -6.993 -2.269 2.732 1.00 98.00 80 SER A C 1
ATOM 616 O O . SER A 1 80 ? -7.838 -1.372 2.836 1.00 98.00 80 SER A O 1
ATOM 618 N N . PRO A 1 81 ? -5.828 -2.026 2.105 1.00 96.81 81 PRO A N 1
ATOM 619 C CA . PRO A 1 81 ? -5.446 -0.689 1.676 1.00 96.81 81 PRO A CA 1
ATOM 620 C C . PRO A 1 81 ? -6.379 -0.077 0.618 1.00 96.81 81 PRO A C 1
ATOM 622 O O . PRO A 1 81 ? -6.323 1.119 0.338 1.00 96.81 81 PRO A O 1
ATOM 625 N N . SER A 1 82 ? -7.224 -0.888 -0.019 1.00 96.12 82 SER A N 1
ATOM 626 C CA . SER A 1 82 ? -8.214 -0.422 -0.991 1.00 96.12 82 SER A CA 1
ATOM 627 C C . SER A 1 82 ? -9.371 0.368 -0.377 1.00 96.12 82 SER A C 1
ATOM 629 O O . SER A 1 82 ? -10.070 1.050 -1.122 1.00 96.12 82 SER A O 1
ATOM 631 N N . TYR A 1 83 ? -9.591 0.264 0.937 1.00 98.38 83 TYR A N 1
ATOM 632 C CA . TYR A 1 83 ? -10.785 0.797 1.596 1.00 98.38 83 TYR A CA 1
ATOM 633 C C . TYR A 1 83 ? -10.749 2.290 1.906 1.00 98.38 83 TYR A C 1
ATOM 635 O O . TYR A 1 83 ? -11.747 2.827 2.370 1.00 98.38 83 TYR A O 1
ATOM 643 N N . LEU A 1 84 ? -9.642 2.991 1.645 1.00 97.81 84 LEU A N 1
ATOM 644 C CA . LEU A 1 84 ? -9.610 4.448 1.791 1.00 97.81 84 LEU A CA 1
ATOM 645 C C . LEU A 1 84 ? -10.365 5.118 0.624 1.00 97.81 84 LEU A C 1
ATOM 647 O O . LEU A 1 84 ? -9.760 5.711 -0.273 1.00 97.81 84 LEU A O 1
ATOM 651 N N . ARG A 1 85 ? -11.689 4.927 0.602 1.00 97.62 85 ARG A N 1
ATOM 652 C CA . ARG A 1 85 ? -12.659 5.374 -0.405 1.00 97.62 85 ARG A CA 1
ATOM 653 C C . ARG A 1 85 ? -14.017 5.621 0.267 1.00 97.62 85 ARG A C 1
ATOM 655 O O . ARG A 1 85 ? -14.353 4.862 1.175 1.00 97.62 85 ARG A O 1
ATOM 662 N N . PRO A 1 86 ? -14.808 6.608 -0.190 1.00 98.31 86 PRO A N 1
ATOM 663 C CA . PRO A 1 86 ? -16.102 6.931 0.417 1.00 98.31 86 PRO A CA 1
ATOM 664 C C . PRO A 1 86 ? -17.040 5.724 0.547 1.00 98.31 86 PRO A C 1
ATOM 666 O O . PRO A 1 86 ? -17.568 5.464 1.621 1.00 98.31 86 PRO A O 1
ATOM 669 N N . GLU A 1 87 ? -17.183 4.938 -0.520 1.00 98.06 87 GLU A N 1
ATOM 670 C CA . GLU A 1 87 ? -18.152 3.841 -0.584 1.00 98.06 87 GLU A CA 1
ATOM 671 C C . GLU A 1 87 ? -17.776 2.688 0.353 1.00 98.06 87 GLU A C 1
ATOM 673 O O . GLU A 1 87 ? -18.644 2.037 0.927 1.00 98.06 87 GLU A O 1
ATOM 678 N N . ALA A 1 88 ? -16.474 2.440 0.525 1.00 98.38 88 ALA A N 1
ATOM 679 C CA . ALA A 1 88 ? -15.987 1.427 1.454 1.00 98.38 88 ALA A CA 1
ATOM 680 C C . ALA A 1 88 ? -16.240 1.843 2.906 1.00 98.38 88 ALA A C 1
ATOM 682 O O . ALA A 1 88 ? -16.635 1.009 3.711 1.00 98.38 88 ALA A O 1
ATOM 683 N N . ILE A 1 89 ? -16.074 3.128 3.226 1.00 98.69 89 ILE A N 1
ATOM 684 C CA . ILE A 1 89 ? -16.328 3.662 4.570 1.00 98.69 89 ILE A CA 1
ATOM 685 C C . ILE A 1 89 ? -17.818 3.595 4.906 1.00 98.69 89 ILE A C 1
ATOM 687 O O . ILE A 1 89 ? -18.168 3.122 5.983 1.00 98.69 89 ILE A O 1
ATOM 691 N N . ASP A 1 90 ? -18.690 3.969 3.965 1.00 98.62 90 ASP A N 1
ATOM 692 C CA . ASP A 1 90 ? -20.141 3.848 4.140 1.00 98.62 90 ASP A CA 1
ATOM 693 C C . ASP A 1 90 ? -20.568 2.379 4.362 1.00 98.62 90 ASP A C 1
ATOM 695 O O . ASP A 1 90 ? -21.472 2.101 5.150 1.00 98.62 90 ASP A O 1
ATOM 699 N N . ARG A 1 91 ? -19.919 1.417 3.687 1.00 98.50 91 ARG A N 1
ATOM 700 C CA . ARG A 1 91 ? -20.176 -0.020 3.896 1.00 98.50 91 ARG A CA 1
ATOM 701 C C . ARG A 1 91 ? -19.642 -0.520 5.239 1.00 98.50 91 ARG A C 1
ATOM 703 O O . ARG A 1 91 ? -20.349 -1.263 5.904 1.00 98.50 91 ARG A O 1
ATOM 710 N N . ILE A 1 92 ? -18.449 -0.091 5.663 1.00 98.62 92 ILE A N 1
ATOM 711 C CA . ILE A 1 92 ? -17.903 -0.418 6.992 1.00 98.62 92 ILE A CA 1
ATOM 712 C C . ILE A 1 92 ? -18.867 0.072 8.075 1.00 98.62 92 ILE A C 1
ATOM 714 O O . ILE A 1 92 ? -19.281 -0.718 8.915 1.00 98.62 92 ILE A O 1
ATOM 718 N N . ALA A 1 93 ? -19.287 1.339 8.022 1.00 98.44 93 ALA A N 1
ATOM 719 C CA . ALA A 1 93 ? -20.205 1.906 9.009 1.00 98.44 93 ALA A CA 1
ATOM 720 C C . ALA A 1 93 ? -21.554 1.170 9.045 1.00 98.44 93 ALA A C 1
ATOM 722 O O . ALA A 1 93 ? -22.107 0.939 10.116 1.00 98.44 93 ALA A O 1
ATOM 723 N N . ARG A 1 94 ? -22.078 0.765 7.882 1.00 98.00 94 ARG A N 1
ATOM 724 C CA . ARG A 1 94 ? -23.339 0.020 7.783 1.00 98.00 94 ARG A CA 1
ATOM 725 C C . ARG A 1 94 ? -23.234 -1.408 8.314 1.00 98.00 94 ARG A C 1
ATOM 727 O O . ARG A 1 94 ? -24.113 -1.849 9.045 1.00 98.00 94 ARG A O 1
ATOM 734 N N . ASP A 1 95 ? -22.194 -2.130 7.912 1.00 98.12 95 ASP A N 1
ATOM 735 C CA . ASP A 1 95 ? -22.105 -3.577 8.117 1.00 98.12 95 ASP A CA 1
ATOM 736 C C . ASP A 1 95 ? -21.401 -3.930 9.437 1.00 98.12 95 ASP A C 1
ATOM 738 O O . ASP A 1 95 ? -21.725 -4.947 10.053 1.00 98.12 95 ASP A O 1
ATOM 742 N N . LEU A 1 96 ? -20.453 -3.092 9.881 1.00 97.62 96 LEU A N 1
ATOM 743 C CA . LEU A 1 96 ? -19.706 -3.233 11.136 1.00 97.62 96 LEU A CA 1
ATOM 744 C C . LEU A 1 96 ? -20.120 -2.220 12.222 1.00 97.62 96 LEU A C 1
ATOM 746 O O . LEU A 1 96 ? -19.696 -2.341 13.374 1.00 97.62 96 LEU A O 1
ATOM 750 N N . GLY A 1 97 ? -20.968 -1.245 11.901 1.00 97.38 97 GLY A N 1
ATOM 751 C CA . GLY A 1 97 ? -21.281 -0.155 12.821 1.00 97.38 97 GLY A CA 1
ATOM 752 C C . GLY A 1 97 ? -20.142 0.862 12.933 1.00 97.38 97 GLY A C 1
ATOM 753 O O . GLY A 1 97 ? -19.055 0.693 12.384 1.00 97.38 97 GLY A O 1
ATOM 754 N N . THR A 1 98 ? -20.389 1.936 13.675 1.00 97.19 98 THR A N 1
ATOM 755 C CA . THR A 1 98 ? -19.438 3.046 13.872 1.00 97.19 98 THR A CA 1
ATOM 756 C C . THR A 1 98 ? -18.581 2.892 15.134 1.00 97.19 98 THR A C 1
ATOM 758 O O . THR A 1 98 ? -17.681 3.693 15.382 1.00 97.19 98 THR A O 1
ATOM 761 N N . GLY A 1 99 ? -18.834 1.841 15.923 1.00 96.62 99 GLY A N 1
ATOM 762 C CA . GLY A 1 99 ? -18.036 1.476 17.097 1.00 96.62 99 GLY A CA 1
ATOM 763 C C . GLY A 1 99 ? -16.730 0.742 16.769 1.00 96.62 99 GLY A C 1
ATOM 764 O O . GLY A 1 99 ? -15.880 0.619 17.643 1.00 96.62 99 GLY A O 1
ATOM 765 N N . VAL A 1 100 ? -16.557 0.265 15.529 1.00 97.50 100 VAL A N 1
ATOM 766 C CA . VAL A 1 100 ? -15.300 -0.345 15.069 1.00 97.50 100 VAL A CA 1
ATOM 767 C C . VAL A 1 100 ? -14.203 0.720 14.990 1.00 97.50 100 VAL A C 1
ATOM 769 O O . VAL A 1 100 ? -14.450 1.858 14.581 1.00 97.50 100 VAL A O 1
ATOM 772 N N . ARG A 1 101 ? -12.977 0.353 15.361 1.00 98.62 101 ARG A N 1
ATOM 773 C CA . ARG A 1 101 ? -11.818 1.244 15.265 1.00 98.62 101 ARG A CA 1
ATOM 774 C C . ARG A 1 101 ? -11.264 1.245 13.845 1.00 98.62 101 ARG A C 1
ATOM 776 O O . ARG A 1 101 ? -11.234 0.221 13.162 1.00 98.62 101 ARG A O 1
ATOM 783 N N . VAL A 1 102 ? -10.777 2.390 13.390 1.00 98.81 102 VAL A N 1
ATOM 784 C CA . VAL A 1 102 ? -10.249 2.579 12.041 1.00 98.81 102 VAL A CA 1
ATOM 785 C C . VAL A 1 102 ? -8.845 3.155 12.110 1.00 98.81 102 VAL A C 1
ATOM 787 O O . VAL A 1 102 ? -8.621 4.241 12.635 1.00 98.81 102 VAL A O 1
ATOM 790 N N . VAL A 1 103 ? -7.890 2.452 11.510 1.00 98.62 103 VAL A N 1
ATOM 791 C CA . VAL A 1 103 ? -6.528 2.953 11.292 1.00 98.62 103 VAL A CA 1
ATOM 792 C C . VAL A 1 103 ? -6.385 3.273 9.812 1.00 98.62 103 VAL A C 1
ATOM 794 O O . VAL A 1 103 ? -6.818 2.492 8.970 1.00 98.62 103 VAL A O 1
ATOM 797 N N . PHE A 1 104 ? -5.745 4.375 9.442 1.00 98.12 104 PHE A N 1
ATOM 798 C CA . PHE A 1 104 ? -5.373 4.610 8.044 1.00 98.12 104 PHE A CA 1
ATOM 799 C C . PHE A 1 104 ? -3.945 5.126 7.941 1.00 98.12 104 PHE A C 1
ATOM 801 O O . PHE A 1 104 ? -3.417 5.705 8.887 1.00 98.12 104 PHE A O 1
ATOM 808 N N . SER A 1 105 ? -3.319 4.937 6.776 1.00 96.06 105 SER A N 1
ATOM 809 C CA . SER A 1 105 ? -1.978 5.461 6.529 1.00 96.06 105 SER A CA 1
ATOM 810 C C . SER A 1 105 ? -1.883 6.275 5.246 1.00 96.06 105 SER A C 1
ATOM 812 O O . SER A 1 105 ? -2.118 5.779 4.143 1.00 96.06 105 SER A O 1
ATOM 814 N N . LEU A 1 106 ? -1.491 7.540 5.363 1.00 97.25 106 LEU A N 1
ATOM 815 C CA . LEU A 1 106 ? -1.193 8.384 4.210 1.00 97.25 106 LEU A CA 1
ATOM 816 C C . LEU A 1 106 ? 0.305 8.420 3.934 1.00 97.25 106 LEU A C 1
ATOM 818 O O . LEU A 1 106 ? 1.126 8.240 4.821 1.00 97.25 106 LEU A O 1
ATOM 822 N N . ARG A 1 107 ? 0.665 8.671 2.680 1.00 95.94 107 ARG A N 1
ATOM 823 C CA . ARG A 1 107 ? 2.049 8.854 2.239 1.00 95.94 107 ARG A CA 1
ATOM 824 C C . ARG A 1 107 ? 2.108 10.040 1.299 1.00 95.94 107 ARG A C 1
ATOM 826 O O . ARG A 1 107 ? 1.109 10.312 0.622 1.00 95.94 107 ARG A O 1
ATOM 833 N N . ARG A 1 108 ? 3.275 10.681 1.196 1.00 96.44 108 ARG A N 1
ATOM 834 C CA . ARG A 1 108 ? 3.506 11.710 0.178 1.00 96.44 108 ARG A CA 1
ATOM 835 C C . ARG A 1 108 ? 2.991 11.268 -1.204 1.00 96.44 108 ARG A C 1
ATOM 837 O O . ARG A 1 108 ? 3.352 10.178 -1.668 1.00 96.44 108 ARG A O 1
ATOM 844 N N . PRO A 1 109 ? 2.142 12.071 -1.877 1.00 96.88 109 PRO A N 1
ATOM 845 C CA . PRO A 1 109 ? 1.363 11.585 -3.017 1.00 96.88 109 PRO A CA 1
ATOM 846 C C . PRO A 1 109 ? 2.195 11.193 -4.242 1.00 96.88 109 PRO A C 1
ATOM 848 O O . PRO A 1 109 ? 1.841 10.236 -4.929 1.00 96.88 109 PRO A O 1
ATOM 851 N N . ILE A 1 110 ? 3.293 11.906 -4.523 1.00 97.12 110 ILE A N 1
ATOM 852 C CA . ILE A 1 110 ? 4.148 11.645 -5.694 1.00 97.12 110 ILE A CA 1
ATOM 853 C C . ILE A 1 110 ? 4.871 10.306 -5.507 1.00 97.12 110 ILE A C 1
ATOM 855 O O . ILE A 1 110 ? 4.814 9.428 -6.368 1.00 97.12 110 ILE A O 1
ATOM 859 N N . GLU A 1 111 ? 5.485 10.117 -4.343 1.00 95.25 111 GLU A N 1
ATOM 860 C CA . GLU A 1 111 ? 6.199 8.910 -3.944 1.00 95.25 111 GLU A CA 1
ATOM 861 C C . GLU A 1 111 ? 5.266 7.704 -3.874 1.00 95.25 111 GLU A C 1
ATOM 863 O O . GLU A 1 111 ? 5.615 6.624 -4.349 1.00 95.25 111 GLU A O 1
ATOM 868 N N . GLN A 1 112 ? 4.073 7.874 -3.299 1.00 95.38 112 GLN A N 1
ATOM 869 C CA . GLN A 1 112 ? 3.059 6.825 -3.236 1.00 95.38 112 GLN A CA 1
ATOM 870 C C . GLN A 1 112 ? 2.622 6.394 -4.636 1.00 95.38 112 GLN A C 1
ATOM 872 O O . GLN A 1 112 ? 2.561 5.194 -4.917 1.00 95.38 112 GLN A O 1
ATOM 877 N N . ALA A 1 113 ? 2.347 7.361 -5.513 1.00 95.06 113 ALA A N 1
ATOM 878 C CA . ALA A 1 113 ? 1.905 7.110 -6.875 1.00 95.06 113 ALA A CA 1
ATOM 879 C C . ALA A 1 113 ? 2.980 6.386 -7.693 1.00 95.06 113 ALA A C 1
ATOM 881 O O . ALA A 1 113 ? 2.689 5.358 -8.306 1.00 95.06 113 ALA A O 1
ATOM 882 N N . TYR A 1 114 ? 4.226 6.861 -7.635 1.00 95.31 114 TYR A N 1
ATOM 883 C CA . TYR A 1 114 ? 5.335 6.233 -8.346 1.00 95.31 114 TYR A CA 1
ATOM 884 C C . TYR A 1 114 ? 5.653 4.834 -7.795 1.00 95.31 114 TYR A C 1
ATOM 886 O O . TYR A 1 114 ? 5.817 3.876 -8.546 1.00 95.31 114 TYR A O 1
ATOM 894 N N . SER A 1 115 ? 5.628 4.666 -6.470 1.00 94.06 115 SER A N 1
ATOM 895 C CA . SER A 1 115 ? 5.818 3.363 -5.826 1.00 94.06 115 SER A CA 1
ATOM 896 C C . SER A 1 115 ? 4.708 2.360 -6.175 1.00 94.06 115 SER A C 1
ATOM 898 O O . SER A 1 115 ? 4.965 1.154 -6.227 1.00 94.06 115 SER A O 1
ATOM 900 N N . ARG A 1 116 ? 3.475 2.832 -6.417 1.00 93.06 116 ARG A N 1
ATOM 901 C CA . ARG A 1 116 ? 2.367 1.987 -6.886 1.00 93.06 116 ARG A CA 1
ATOM 902 C C . ARG A 1 116 ? 2.583 1.550 -8.328 1.00 93.06 116 ARG A C 1
ATOM 904 O O . ARG A 1 116 ? 2.420 0.371 -8.609 1.00 93.06 116 ARG A O 1
ATOM 911 N N . TYR A 1 117 ? 2.985 2.468 -9.198 1.00 94.25 117 TYR A N 1
ATOM 912 C CA . TYR A 1 117 ? 3.325 2.145 -10.577 1.00 94.25 117 TYR A CA 1
ATOM 913 C C . TYR A 1 117 ? 4.409 1.051 -10.657 1.00 94.25 117 TYR A C 1
ATOM 915 O O . TYR A 1 117 ? 4.202 0.030 -11.306 1.00 94.25 117 TYR A O 1
ATOM 923 N N . LEU A 1 118 ? 5.503 1.171 -9.894 1.00 93.56 118 LEU A N 1
ATOM 924 C CA . LEU A 1 118 ? 6.547 0.133 -9.864 1.00 93.56 118 LEU A CA 1
ATOM 925 C C . LEU A 1 118 ? 6.050 -1.218 -9.326 1.00 93.56 118 LEU A C 1
ATOM 927 O O . LEU A 1 118 ? 6.497 -2.271 -9.780 1.00 93.56 118 LEU A O 1
ATOM 931 N N . GLN A 1 119 ? 5.111 -1.212 -8.373 1.00 91.62 119 GLN A N 1
ATOM 932 C CA . GLN A 1 119 ? 4.467 -2.443 -7.910 1.00 91.62 119 GLN A CA 1
ATOM 933 C C . GLN A 1 119 ? 3.647 -3.095 -9.031 1.00 91.62 119 GLN A C 1
ATOM 935 O O . GLN A 1 119 ? 3.704 -4.314 -9.181 1.00 91.62 119 GLN A O 1
ATOM 940 N N . ASN A 1 120 ? 2.911 -2.303 -9.811 1.00 91.94 120 ASN A N 1
ATOM 941 C CA . ASN A 1 120 ? 2.117 -2.802 -10.929 1.00 91.94 120 ASN A CA 1
ATOM 942 C C . ASN A 1 120 ? 3.009 -3.335 -12.060 1.00 91.94 120 ASN A C 1
ATOM 944 O O . ASN A 1 120 ? 2.699 -4.389 -12.612 1.00 91.94 120 ASN A O 1
ATOM 948 N N . LEU A 1 121 ? 4.146 -2.681 -12.340 1.00 92.69 121 LEU A N 1
ATOM 949 C CA . LEU A 1 121 ? 5.179 -3.220 -13.233 1.00 92.69 121 LEU A CA 1
ATOM 950 C C . LEU A 1 121 ? 5.681 -4.579 -12.740 1.00 92.69 121 LEU A C 1
ATOM 952 O O . LEU A 1 121 ? 5.688 -5.546 -13.495 1.00 92.69 121 LEU A O 1
ATOM 956 N N . CYS A 1 122 ? 6.054 -4.678 -11.458 1.00 91.12 122 CYS A N 1
ATOM 957 C CA . CYS A 1 122 ? 6.492 -5.937 -10.855 1.00 91.12 122 CYS A CA 1
ATOM 958 C C . CYS A 1 122 ? 5.416 -7.023 -10.966 1.00 91.12 122 CYS A C 1
ATOM 960 O O . CYS A 1 122 ? 5.753 -8.189 -11.106 1.00 91.12 122 CYS A O 1
ATOM 962 N N . ALA A 1 123 ? 4.136 -6.666 -10.857 1.00 89.69 123 ALA A N 1
ATOM 963 C CA . ALA A 1 123 ? 3.013 -7.590 -11.013 1.00 89.69 123 ALA A CA 1
ATOM 964 C C . ALA A 1 123 ? 2.644 -7.856 -12.486 1.00 89.69 123 ALA A C 1
ATOM 966 O O . ALA A 1 123 ? 1.730 -8.635 -12.745 1.00 89.69 123 ALA A O 1
ATOM 967 N N . ARG A 1 124 ? 3.337 -7.216 -13.442 1.00 88.62 124 ARG A N 1
ATOM 968 C CA . ARG A 1 124 ? 3.058 -7.242 -14.887 1.00 88.62 124 ARG A CA 1
ATOM 969 C C . ARG A 1 124 ? 1.623 -6.810 -15.235 1.00 88.62 124 ARG A C 1
ATOM 971 O O . ARG A 1 124 ? 1.051 -7.277 -16.211 1.00 88.62 124 ARG A O 1
ATOM 978 N N . GLN A 1 125 ? 1.042 -5.922 -14.426 1.00 86.06 125 GLN A N 1
ATOM 979 C CA . GLN A 1 125 ? -0.325 -5.403 -14.584 1.00 86.06 125 GLN A CA 1
ATOM 980 C C . GLN A 1 125 ? -0.381 -4.069 -15.341 1.00 86.06 125 GLN A C 1
ATOM 982 O O . GLN A 1 125 ? -1.453 -3.641 -15.755 1.00 86.06 125 GLN A O 1
ATOM 987 N N . GLU A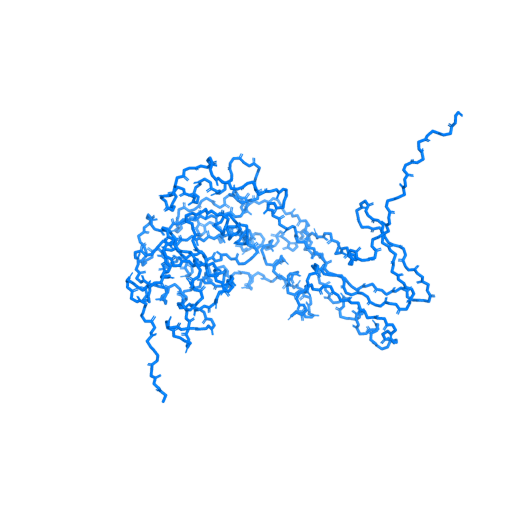 1 126 ? 0.756 -3.395 -15.513 1.00 76.31 126 GLU A N 1
ATOM 988 C CA . GLU A 1 126 ? 0.832 -2.082 -16.157 1.00 76.31 126 GLU A CA 1
ATOM 989 C C . GLU A 1 126 ? 1.965 -2.089 -17.189 1.00 76.31 126 GLU A C 1
ATOM 991 O O . GLU A 1 126 ? 3.112 -1.895 -16.825 1.00 76.31 126 GLU A O 1
ATOM 996 N N . PRO A 1 127 ? 1.702 -2.362 -18.477 1.00 71.31 127 PRO A N 1
ATOM 997 C CA . PRO A 1 127 ? 2.764 -2.465 -19.482 1.00 71.31 127 PRO A CA 1
ATOM 998 C C . PRO A 1 127 ? 3.215 -1.102 -20.042 1.00 71.31 127 PRO A C 1
ATOM 1000 O O . PRO A 1 127 ? 4.083 -1.052 -20.913 1.00 71.31 127 PRO A O 1
ATOM 1003 N N . LEU A 1 128 ? 2.601 -0.001 -19.597 1.00 77.44 128 LEU A N 1
ATOM 1004 C CA . LEU A 1 128 ? 2.805 1.354 -20.117 1.00 77.44 128 LEU A CA 1
ATOM 1005 C C . LEU A 1 128 ? 3.606 2.213 -19.137 1.00 77.44 128 LEU A C 1
ATOM 1007 O O . LEU A 1 128 ? 3.652 1.921 -17.949 1.00 77.44 128 LEU A O 1
ATOM 1011 N N . GLY A 1 129 ? 4.215 3.290 -19.635 1.00 81.94 129 GLY A N 1
ATOM 1012 C CA . GLY A 1 129 ? 4.936 4.252 -18.803 1.00 81.94 129 GLY A CA 1
ATOM 1013 C C . GLY A 1 129 ? 4.033 5.033 -17.843 1.00 81.94 129 GLY A C 1
ATOM 1014 O O . GLY A 1 129 ? 2.818 5.135 -18.014 1.00 81.94 129 GLY A O 1
ATOM 1015 N N . PHE A 1 130 ? 4.655 5.654 -16.847 1.00 86.88 130 PHE A N 1
ATOM 1016 C CA . PHE A 1 130 ? 4.011 6.478 -15.834 1.00 86.88 130 PHE A CA 1
ATOM 1017 C C . PHE A 1 130 ? 4.260 7.963 -16.095 1.00 86.88 130 PHE A C 1
ATOM 1019 O O . PHE A 1 130 ? 5.361 8.476 -15.909 1.00 86.88 130 PHE A O 1
ATOM 1026 N N . SER A 1 131 ? 3.212 8.687 -16.487 1.00 86.94 131 SER A N 1
ATOM 1027 C CA . SER A 1 131 ? 3.256 10.146 -16.630 1.00 86.94 131 SER A CA 1
ATOM 1028 C C . SER A 1 131 ? 2.255 10.795 -15.670 1.00 86.94 131 SER A C 1
ATOM 1030 O O . SER A 1 131 ? 1.096 11.012 -16.039 1.00 86.94 131 SER A O 1
ATOM 1032 N N . PRO A 1 132 ? 2.653 11.092 -14.419 1.00 87.75 132 PRO A N 1
ATOM 1033 C CA . PRO A 1 132 ? 1.755 11.724 -13.465 1.00 87.75 132 PRO A CA 1
ATOM 1034 C C . PRO A 1 132 ? 1.446 13.155 -13.913 1.00 87.75 132 PRO A C 1
ATOM 1036 O O . PRO A 1 132 ? 2.331 14.004 -14.009 1.00 87.75 132 PRO A O 1
ATOM 1039 N N . LYS A 1 133 ? 0.167 13.436 -14.183 1.00 93.06 133 LYS A N 1
ATOM 1040 C CA . LYS A 1 133 ? -0.319 14.785 -14.507 1.00 93.06 133 LYS A CA 1
ATOM 1041 C C . LYS A 1 133 ? -0.959 15.441 -13.278 1.00 93.06 133 LYS A C 1
ATOM 1043 O O . LYS A 1 133 ? -1.617 14.734 -12.507 1.00 93.06 133 LYS A O 1
ATOM 1048 N N . PRO A 1 134 ? -0.869 16.778 -13.125 1.00 95.06 134 PRO A N 1
ATOM 1049 C CA . PRO A 1 134 ? -1.468 17.483 -11.993 1.00 95.06 134 PRO A CA 1
ATOM 1050 C C . PRO A 1 134 ? -2.947 17.145 -11.762 1.00 95.06 134 PRO A C 1
ATOM 1052 O O . PRO A 1 134 ? -3.318 16.739 -10.666 1.00 95.06 134 PRO A O 1
ATOM 1055 N N . GLY A 1 135 ? -3.784 17.203 -12.806 1.00 95.06 135 GLY A N 1
ATOM 1056 C CA . GLY A 1 135 ? -5.219 16.905 -12.686 1.00 95.06 135 GLY A CA 1
ATOM 1057 C C . GLY A 1 135 ? -5.524 15.469 -12.238 1.00 95.06 135 GLY A C 1
ATOM 1058 O O . GLY A 1 135 ? -6.461 15.240 -11.474 1.00 95.06 135 GLY A O 1
ATOM 1059 N N . TRP A 1 136 ? -4.700 14.499 -12.648 1.00 95.00 136 TRP A N 1
ATOM 1060 C CA . TRP A 1 136 ? -4.830 13.107 -12.212 1.00 95.00 136 TRP A CA 1
ATOM 1061 C C . TRP A 1 136 ? -4.501 12.947 -10.724 1.00 95.00 136 TRP A C 1
ATOM 1063 O O . TRP A 1 136 ? -5.276 12.334 -9.985 1.00 95.00 136 TRP A O 1
ATOM 1073 N N . LEU A 1 137 ? -3.387 13.532 -10.271 1.00 96.81 137 LEU A N 1
ATOM 1074 C CA . LEU A 1 137 ? -2.976 13.474 -8.868 1.00 96.81 137 LEU A CA 1
ATOM 1075 C C . LEU A 1 137 ? -3.981 14.212 -7.973 1.00 96.81 137 LEU A C 1
ATOM 1077 O O . LEU A 1 137 ? -4.369 13.703 -6.923 1.00 96.81 137 LEU A O 1
ATOM 1081 N N . TRP A 1 138 ? -4.484 15.355 -8.443 1.00 97.44 138 TRP A N 1
ATOM 1082 C CA . TRP A 1 138 ? -5.533 16.124 -7.779 1.00 97.44 138 TRP A CA 1
ATOM 1083 C C . TRP A 1 138 ? -6.819 15.311 -7.605 1.00 97.44 138 TRP A C 1
ATOM 1085 O O . TRP A 1 138 ? -7.378 15.257 -6.512 1.00 97.44 138 TRP A O 1
ATOM 1095 N N . ARG A 1 139 ? -7.276 14.608 -8.655 1.00 96.81 139 ARG A N 1
ATOM 1096 C CA . ARG A 1 139 ? -8.453 13.726 -8.570 1.00 96.81 139 ARG A CA 1
ATOM 1097 C C . ARG A 1 139 ? -8.251 12.609 -7.548 1.00 96.81 139 ARG A C 1
ATOM 1099 O O . ARG A 1 139 ? -9.174 12.307 -6.796 1.00 96.81 139 ARG A O 1
ATOM 1106 N N . ARG A 1 140 ? -7.056 12.011 -7.491 1.00 96.00 140 ARG A N 1
ATOM 1107 C CA . ARG A 1 140 ? -6.732 10.987 -6.484 1.00 96.00 140 ARG A CA 1
ATOM 1108 C C . ARG A 1 140 ? -6.825 11.539 -5.065 1.00 96.00 140 ARG A C 1
ATOM 1110 O O . ARG A 1 140 ? -7.437 10.895 -4.222 1.00 96.00 140 ARG A O 1
ATOM 1117 N N . LEU A 1 141 ? -6.279 12.725 -4.808 1.00 97.56 141 LEU A N 1
ATOM 1118 C CA . LEU A 1 141 ? -6.332 13.342 -3.478 1.00 97.56 141 LEU A CA 1
ATOM 1119 C C . LEU A 1 141 ? -7.741 13.805 -3.097 1.00 97.56 141 LEU A C 1
ATOM 1121 O O . LEU A 1 141 ? -8.123 13.676 -1.940 1.00 97.56 141 LEU A O 1
ATOM 1125 N N . LYS A 1 142 ? -8.568 14.223 -4.061 1.00 98.06 142 LYS A N 1
ATOM 1126 C CA . LYS A 1 142 ? -9.999 14.464 -3.818 1.00 98.06 142 LYS A CA 1
ATOM 1127 C C . LYS A 1 142 ? -10.741 13.217 -3.329 1.00 98.06 142 LYS A C 1
ATOM 1129 O O . LYS A 1 142 ? -11.579 13.344 -2.446 1.00 98.06 142 LYS A O 1
ATOM 1134 N N . ILE A 1 143 ? -10.426 12.031 -3.859 1.00 97.50 143 ILE A N 1
ATOM 1135 C CA . ILE A 1 143 ? -11.018 10.768 -3.376 1.00 97.50 143 ILE A CA 1
ATOM 1136 C C . ILE A 1 143 ? -10.600 10.498 -1.927 1.00 97.50 143 ILE A C 1
ATOM 1138 O O . ILE A 1 143 ? -11.424 10.067 -1.129 1.00 97.50 143 ILE A O 1
ATOM 1142 N N . VAL A 1 144 ? -9.345 10.789 -1.577 1.00 98.00 144 VAL A N 1
ATOM 1143 C CA . VAL A 1 144 ? -8.845 10.656 -0.200 1.00 98.00 144 VAL A CA 1
ATOM 1144 C C . VAL A 1 144 ? -9.572 11.615 0.734 1.00 98.00 144 VAL A C 1
ATOM 1146 O O . VAL A 1 144 ? -10.055 11.180 1.768 1.00 98.00 144 VAL A O 1
ATOM 1149 N N . ILE A 1 145 ? -9.707 12.890 0.359 1.00 98.44 145 ILE A N 1
ATOM 1150 C CA . ILE A 1 145 ? -10.454 13.880 1.150 1.00 98.44 145 ILE A CA 1
ATOM 1151 C C . ILE A 1 145 ? -11.902 13.427 1.341 1.00 98.44 145 ILE A C 1
ATOM 1153 O O . ILE A 1 145 ? -12.383 13.424 2.464 1.00 98.44 145 ILE A O 1
ATOM 1157 N N . ALA A 1 146 ? -12.570 12.978 0.274 1.00 98.62 146 ALA A N 1
ATOM 1158 C CA . ALA A 1 146 ? -13.943 12.492 0.361 1.00 98.62 146 ALA A CA 1
ATOM 1159 C C . ALA A 1 146 ? -14.068 11.245 1.254 1.00 98.62 146 ALA A C 1
ATOM 1161 O O . ALA A 1 146 ? -15.059 11.091 1.959 1.00 98.62 146 ALA A O 1
ATOM 1162 N N . ALA A 1 147 ? -13.072 10.356 1.242 1.00 98.62 147 ALA A N 1
ATOM 1163 C CA . ALA A 1 147 ? -13.028 9.214 2.145 1.00 98.62 147 ALA A CA 1
ATOM 1164 C C . ALA A 1 147 ? -12.879 9.679 3.602 1.00 98.62 147 ALA A C 1
ATOM 1166 O O . ALA A 1 147 ? -13.674 9.300 4.452 1.00 98.62 147 ALA A O 1
ATOM 1167 N N . LEU A 1 148 ? -11.916 10.559 3.886 1.00 98.56 148 LEU A N 1
ATOM 1168 C CA . LEU A 1 148 ? -11.718 11.112 5.228 1.00 98.56 148 LEU A CA 1
ATOM 1169 C C . LEU A 1 148 ? -12.951 11.881 5.722 1.00 98.56 148 LEU A C 1
ATOM 1171 O O . LEU A 1 148 ? -13.300 11.765 6.890 1.00 98.56 148 LEU A O 1
ATOM 1175 N N . ASP A 1 149 ? -13.662 12.581 4.837 1.00 98.56 149 ASP A N 1
ATOM 1176 C CA . ASP A 1 149 ? -14.945 13.211 5.156 1.00 98.56 149 ASP A CA 1
ATOM 1177 C C . ASP A 1 149 ? -15.980 12.200 5.637 1.00 98.56 149 ASP A C 1
ATOM 1179 O O . ASP A 1 149 ? -16.618 12.413 6.663 1.00 98.56 149 ASP A O 1
ATOM 1183 N N . ARG A 1 150 ? -16.132 11.076 4.925 1.00 98.50 150 ARG A N 1
ATOM 1184 C CA . ARG A 1 150 ? -17.032 9.998 5.354 1.00 98.50 150 ARG A CA 1
ATOM 1185 C C . ARG A 1 150 ? -16.597 9.378 6.669 1.00 98.50 150 ARG A C 1
ATOM 1187 O O . ARG A 1 150 ? -17.466 9.038 7.465 1.00 98.50 150 ARG A O 1
ATOM 1194 N N . LEU A 1 151 ? -15.289 9.241 6.882 1.00 98.50 151 LEU A N 1
ATOM 1195 C CA . LEU A 1 151 ? -14.729 8.653 8.092 1.00 98.50 151 LEU A CA 1
ATOM 1196 C C . LEU A 1 151 ? -15.041 9.530 9.310 1.00 98.50 151 LEU A C 1
ATOM 1198 O O . LEU A 1 151 ? -15.692 9.072 10.239 1.00 98.50 151 LEU A O 1
ATOM 1202 N N . HIS A 1 152 ? -14.660 10.806 9.269 1.00 98.50 152 HIS A N 1
ATOM 1203 C CA . HIS A 1 152 ? -14.866 11.740 10.384 1.00 98.50 152 HIS A CA 1
ATOM 1204 C C . HIS A 1 152 ? -16.327 12.123 10.613 1.00 98.50 152 HIS A C 1
ATOM 1206 O O . HIS A 1 152 ? -16.680 12.541 11.708 1.00 98.50 152 HIS A O 1
ATOM 1212 N N . ALA A 1 153 ? -17.190 11.984 9.603 1.00 98.44 153 ALA A N 1
ATOM 1213 C CA . ALA A 1 153 ? -18.623 12.213 9.773 1.00 98.44 153 ALA A CA 1
ATOM 1214 C C . ALA A 1 153 ? -19.354 11.043 10.455 1.00 98.44 153 ALA A C 1
ATOM 1216 O O . ALA A 1 153 ? -20.428 11.256 11.011 1.00 98.44 153 ALA A O 1
ATOM 1217 N N . GLN A 1 154 ? -18.828 9.816 10.367 1.00 98.44 154 GLN A N 1
ATOM 1218 C CA . GLN A 1 154 ? -19.530 8.606 10.820 1.00 98.44 154 GLN A CA 1
ATOM 1219 C C . GLN A 1 154 ? -18.916 7.984 12.073 1.00 98.44 154 GLN A C 1
ATOM 1221 O O . GLN A 1 154 ? -19.644 7.402 12.872 1.00 98.44 154 GLN A O 1
ATOM 1226 N N . PHE A 1 155 ? -17.599 8.082 12.250 1.00 98.56 155 PHE A N 1
ATOM 1227 C CA . PHE A 1 155 ? -16.880 7.397 13.320 1.00 98.56 155 PHE A CA 1
ATOM 1228 C C . PHE A 1 155 ? -16.469 8.386 14.416 1.00 98.56 155 PHE A C 1
ATOM 1230 O O . PHE A 1 155 ? -16.047 9.500 14.090 1.00 98.56 155 PHE A O 1
ATOM 1237 N N . PRO A 1 156 ? -16.552 7.995 15.700 1.00 98.06 156 PRO A N 1
ATOM 1238 C CA . PRO A 1 156 ? -16.035 8.807 16.794 1.00 98.06 156 PRO A CA 1
ATOM 1239 C C . PRO A 1 156 ? -14.536 9.109 16.610 1.00 98.06 156 PRO A C 1
ATOM 1241 O O . PRO A 1 156 ? -13.798 8.217 16.174 1.00 98.06 156 PRO A O 1
ATOM 1244 N N . PRO A 1 157 ? -14.052 10.321 16.940 1.00 97.25 157 PRO A N 1
ATOM 1245 C CA . PRO A 1 157 ? -12.639 10.678 16.795 1.00 97.25 157 PRO A CA 1
ATOM 1246 C C . PRO A 1 157 ? -11.674 9.723 17.513 1.00 97.25 157 PRO A C 1
ATOM 1248 O O . PRO A 1 157 ? -10.618 9.398 16.977 1.00 97.25 157 PRO A O 1
ATOM 1251 N N . GLU A 1 158 ? -12.051 9.225 18.690 1.00 97.38 158 GLU A N 1
ATOM 1252 C CA . GLU A 1 158 ? -11.297 8.252 19.488 1.00 97.38 158 GLU A CA 1
ATOM 1253 C C . GLU A 1 158 ? -11.184 6.870 18.829 1.00 97.38 158 GLU A C 1
ATOM 1255 O O . GLU A 1 158 ? -10.305 6.092 19.184 1.00 97.38 158 GLU A O 1
ATOM 1260 N N . ASN A 1 159 ? -12.032 6.582 17.838 1.00 98.25 159 ASN A N 1
ATOM 1261 C CA . ASN A 1 159 ? -11.989 5.364 17.034 1.00 98.25 159 ASN A CA 1
ATOM 1262 C C . ASN A 1 159 ? -11.200 5.550 15.733 1.00 98.25 159 ASN A C 1
ATOM 1264 O O . ASN A 1 159 ? -11.210 4.650 14.895 1.00 98.25 159 ASN A O 1
ATOM 1268 N N . ILE A 1 160 ? -10.508 6.676 15.530 1.00 98.56 160 ILE A N 1
ATOM 1269 C CA . ILE A 1 160 ? -9.734 6.946 14.314 1.00 98.56 160 ILE A CA 1
ATOM 1270 C C . ILE A 1 160 ? -8.258 7.166 14.663 1.00 98.56 160 ILE A C 1
ATOM 1272 O O . ILE A 1 160 ? -7.897 8.152 15.300 1.00 98.56 160 ILE A O 1
ATOM 1276 N N . LEU A 1 161 ? -7.377 6.307 14.143 1.00 98.06 161 LEU A N 1
ATOM 1277 C CA . LEU A 1 161 ? -5.926 6.484 14.233 1.00 98.06 161 LEU A CA 1
ATOM 1278 C C . LEU A 1 161 ? -5.328 6.896 12.875 1.00 98.06 161 LEU A C 1
ATOM 1280 O O . LEU A 1 161 ? -5.159 6.048 11.988 1.00 98.06 161 LEU A O 1
ATOM 1284 N N . PRO A 1 162 ? -4.953 8.178 12.697 1.00 97.44 162 PRO A N 1
ATOM 1285 C CA . PRO A 1 162 ? -4.184 8.620 11.543 1.00 97.44 162 PRO A CA 1
ATOM 1286 C C . PRO A 1 162 ? -2.701 8.253 11.696 1.00 97.44 162 PRO A C 1
ATOM 1288 O O . PRO A 1 162 ? -2.052 8.612 12.685 1.00 97.44 162 PRO A O 1
ATOM 1291 N N . LEU A 1 163 ? -2.149 7.594 10.676 1.00 96.06 163 LEU A N 1
ATOM 1292 C CA . LEU A 1 163 ? -0.714 7.363 10.514 1.00 96.06 163 LEU A CA 1
ATOM 1293 C C . LEU A 1 163 ? -0.201 8.006 9.220 1.00 96.06 163 LEU A C 1
ATOM 1295 O O . LEU A 1 163 ? -0.875 8.018 8.186 1.00 96.06 163 LEU A O 1
ATOM 1299 N N . PHE A 1 164 ? 1.036 8.482 9.242 1.00 95.25 164 PHE A N 1
ATOM 1300 C CA . PHE A 1 164 ? 1.709 9.081 8.096 1.00 95.25 164 PHE A CA 1
ATOM 1301 C C . PHE A 1 164 ? 3.016 8.353 7.828 1.00 95.25 164 PHE A C 1
ATOM 1303 O O . PHE A 1 164 ? 3.894 8.283 8.680 1.00 95.25 164 PHE A O 1
ATOM 1310 N N . PHE A 1 165 ? 3.159 7.802 6.629 1.00 94.12 165 PHE A N 1
ATOM 1311 C CA . PHE A 1 165 ? 4.249 6.907 6.276 1.00 94.12 165 PHE A CA 1
ATOM 1312 C C . PHE A 1 165 ? 5.624 7.517 6.553 1.00 94.12 165 PHE A C 1
ATOM 1314 O O . PHE A 1 165 ? 6.461 6.875 7.170 1.00 94.12 165 PHE A O 1
ATOM 1321 N N . GLU A 1 166 ? 5.853 8.758 6.134 1.00 91.88 166 GLU A N 1
ATOM 1322 C CA . GLU A 1 166 ? 7.124 9.451 6.344 1.00 91.88 166 GLU A CA 1
ATOM 1323 C C . GLU A 1 166 ? 7.455 9.751 7.810 1.00 91.88 166 GLU A C 1
ATOM 1325 O O . GLU A 1 166 ? 8.630 9.766 8.158 1.00 91.88 166 GLU A O 1
ATOM 1330 N N . LYS A 1 167 ? 6.440 10.045 8.627 1.00 89.94 167 LYS A N 1
ATOM 1331 C CA . LYS A 1 167 ? 6.603 10.543 10.002 1.00 89.94 167 LYS A CA 1
ATOM 1332 C C . LYS A 1 167 ? 6.553 9.418 11.033 1.00 89.94 167 LYS A C 1
ATOM 1334 O O . LYS A 1 167 ? 7.295 9.446 12.005 1.00 89.94 167 LYS A O 1
ATOM 1339 N N . ASP A 1 168 ? 5.686 8.439 10.802 1.00 90.25 168 ASP A N 1
ATOM 1340 C CA . ASP A 1 168 ? 5.352 7.408 11.781 1.00 90.25 168 ASP A CA 1
ATOM 1341 C C . ASP A 1 168 ? 5.917 6.030 11.401 1.00 90.25 168 ASP A C 1
ATOM 1343 O O . ASP A 1 168 ? 6.225 5.230 12.278 1.00 90.25 168 ASP A O 1
ATOM 1347 N N . ILE A 1 169 ? 6.035 5.713 10.106 1.00 89.12 169 ILE A N 1
ATOM 1348 C CA . ILE A 1 169 ? 6.344 4.343 9.646 1.00 89.12 169 ILE A CA 1
ATOM 1349 C C . ILE A 1 169 ? 7.798 4.204 9.190 1.00 89.12 169 ILE A C 1
ATOM 1351 O O . ILE A 1 169 ? 8.467 3.228 9.517 1.00 89.12 169 ILE A O 1
ATOM 1355 N N . ALA A 1 170 ? 8.288 5.154 8.400 1.00 87.00 170 ALA A N 1
ATOM 1356 C CA . ALA A 1 170 ? 9.623 5.137 7.814 1.00 87.00 170 ALA A CA 1
ATOM 1357 C C . ALA A 1 170 ? 10.658 5.838 8.716 1.00 87.00 170 ALA A C 1
ATOM 1359 O O . ALA A 1 170 ? 11.459 6.628 8.221 1.00 87.00 170 ALA A O 1
ATOM 1360 N N . THR A 1 171 ? 10.617 5.571 10.027 1.00 80.19 171 THR A N 1
ATOM 1361 C CA . THR A 1 171 ? 11.488 6.186 11.045 1.00 80.19 171 THR A CA 1
ATOM 1362 C C . THR A 1 171 ? 12.159 5.148 11.956 1.00 80.19 171 THR A C 1
ATOM 1364 O O . THR A 1 171 ? 11.692 4.013 12.119 1.00 80.19 171 THR A O 1
ATOM 1367 N N . GLU A 1 172 ? 13.289 5.542 12.544 1.00 67.00 172 GLU A N 1
ATOM 1368 C CA . GLU A 1 172 ? 14.138 4.722 13.415 1.00 67.00 172 GLU A CA 1
ATOM 1369 C C . GLU A 1 172 ? 13.764 4.939 14.901 1.00 67.00 172 GLU A C 1
ATOM 1371 O O . GLU A 1 172 ? 14.445 5.657 15.614 1.00 67.00 172 GLU A O 1
ATOM 1376 N N . THR A 1 173 ? 12.667 4.310 15.357 1.00 60.06 173 THR A N 1
ATOM 1377 C CA . THR A 1 173 ? 12.241 4.063 16.771 1.00 60.06 173 THR A CA 1
ATOM 1378 C C . THR A 1 173 ? 12.074 5.227 17.789 1.00 60.06 173 THR A C 1
ATOM 1380 O O . THR A 1 173 ? 12.958 6.064 17.924 1.00 60.06 173 THR A O 1
ATOM 1383 N N . PRO A 1 174 ? 11.015 5.208 18.643 1.00 60.53 174 PRO A N 1
ATOM 1384 C CA . PRO A 1 174 ? 9.790 4.410 18.528 1.00 60.53 174 PRO A CA 1
ATOM 1385 C C . PRO A 1 174 ? 8.958 4.924 17.347 1.00 60.53 174 PRO A C 1
ATOM 1387 O O . PRO A 1 174 ? 8.707 6.121 17.235 1.00 60.53 174 PRO A O 1
ATOM 1390 N N . GLY A 1 175 ? 8.574 4.025 16.440 1.00 76.38 175 GLY A N 1
ATOM 1391 C CA . GLY A 1 175 ? 7.737 4.375 15.297 1.00 76.38 175 GLY A CA 1
ATOM 1392 C C . GLY A 1 175 ? 6.253 4.368 15.668 1.00 76.38 175 GLY A C 1
ATOM 1393 O O . GLY A 1 175 ? 5.847 4.624 16.802 1.00 76.38 175 GLY A O 1
ATOM 1394 N N . PHE A 1 176 ? 5.418 4.037 14.691 1.00 88.44 176 PHE A N 1
ATOM 1395 C CA . PHE A 1 176 ? 3.972 3.904 14.834 1.00 88.44 176 PHE A CA 1
ATOM 1396 C C . PHE A 1 176 ? 3.522 2.744 15.741 1.00 88.44 176 PHE A C 1
ATOM 1398 O O . PHE A 1 176 ? 2.351 2.708 16.114 1.00 88.44 176 PHE A O 1
ATOM 1405 N N . GLU A 1 177 ? 4.395 1.785 16.069 1.00 88.50 177 GLU A N 1
ATOM 1406 C CA . GLU A 1 177 ? 4.009 0.524 16.711 1.00 88.50 177 GLU A CA 1
ATOM 1407 C C . GLU A 1 177 ? 3.402 0.745 18.100 1.00 88.50 177 GLU A C 1
ATOM 1409 O O . GLU A 1 177 ? 2.323 0.234 18.378 1.00 88.50 177 GLU A O 1
ATOM 1414 N N . ALA A 1 178 ? 4.038 1.561 18.948 1.00 86.12 178 ALA A N 1
ATOM 1415 C CA . ALA A 1 178 ? 3.532 1.851 20.292 1.00 86.12 178 ALA A CA 1
ATOM 1416 C C . ALA A 1 178 ? 2.173 2.568 20.249 1.00 86.12 178 ALA A C 1
ATOM 1418 O O . ALA A 1 178 ? 1.251 2.174 20.956 1.00 86.12 178 ALA A O 1
ATOM 1419 N N . ARG A 1 179 ? 2.022 3.561 19.358 1.00 90.50 179 ARG A N 1
ATOM 1420 C CA . ARG A 1 179 ? 0.746 4.267 19.135 1.00 90.50 179 ARG A CA 1
ATOM 1421 C C . ARG A 1 179 ? -0.349 3.318 18.656 1.00 90.50 179 ARG A C 1
ATOM 1423 O O . ARG A 1 179 ? -1.499 3.466 19.047 1.00 90.50 179 ARG A O 1
ATOM 1430 N N . LEU A 1 180 ? 0.003 2.369 17.788 1.00 93.19 180 LEU A N 1
ATOM 1431 C CA . LEU A 1 180 ? -0.929 1.369 17.287 1.00 93.19 180 LEU A CA 1
ATOM 1432 C C . LEU A 1 180 ? -1.375 0.426 18.408 1.00 93.19 180 LEU A C 1
ATOM 1434 O O . LEU A 1 180 ? -2.570 0.236 18.566 1.00 93.19 180 LEU A O 1
ATOM 1438 N N . ILE A 1 181 ? -0.455 -0.133 19.195 1.00 91.12 181 ILE A N 1
ATOM 1439 C CA . ILE A 1 181 ? -0.788 -1.049 20.300 1.00 91.12 181 ILE A CA 1
ATOM 1440 C C . ILE A 1 181 ? -1.626 -0.354 21.384 1.00 91.12 181 ILE A C 1
ATOM 1442 O O . ILE A 1 181 ? -2.639 -0.910 21.808 1.00 91.12 181 ILE A O 1
ATOM 1446 N N . ASP A 1 182 ? -1.267 0.875 21.758 1.00 92.00 182 ASP A N 1
ATOM 1447 C CA . ASP A 1 182 ? -2.024 1.694 22.714 1.00 92.00 182 ASP A CA 1
ATOM 1448 C C . ASP A 1 182 ? -3.455 1.966 22.224 1.00 92.00 182 ASP A C 1
ATOM 1450 O O . ASP A 1 182 ? -4.427 1.698 22.925 1.00 92.00 182 ASP A O 1
ATOM 1454 N N . PHE A 1 183 ? -3.606 2.368 20.958 1.00 95.69 183 PHE A N 1
ATOM 1455 C CA . PHE A 1 183 ? -4.915 2.559 20.327 1.00 95.69 183 PHE A CA 1
ATOM 1456 C C . PHE A 1 183 ? -5.770 1.280 20.289 1.00 95.69 183 PHE A C 1
ATOM 1458 O O . PHE A 1 183 ? -7.002 1.336 20.286 1.00 95.69 183 PHE A O 1
ATOM 1465 N N . LEU A 1 184 ? -5.133 0.108 20.262 1.00 94.00 184 LEU A N 1
ATOM 1466 C CA . LEU A 1 184 ? -5.821 -1.178 20.336 1.00 94.00 184 LEU A CA 1
ATOM 1467 C C . LEU A 1 184 ? -6.211 -1.574 21.768 1.00 94.00 184 LEU A C 1
ATOM 1469 O O . LEU A 1 184 ? -7.022 -2.488 21.925 1.00 94.00 184 LEU A O 1
ATOM 1473 N N . GLY A 1 185 ? -5.714 -0.873 22.790 1.00 92.50 185 GLY A N 1
ATOM 1474 C CA . GLY A 1 185 ? -5.925 -1.211 24.199 1.00 92.50 185 GLY A CA 1
ATOM 1475 C C . GLY A 1 185 ? -5.199 -2.492 24.613 1.00 92.50 185 GLY A C 1
ATOM 1476 O O . GLY A 1 185 ? -5.675 -3.212 25.487 1.00 92.50 185 GLY A O 1
ATOM 1477 N N . LEU A 1 186 ? -4.090 -2.806 23.941 1.00 89.06 186 LEU A N 1
ATOM 1478 C CA . LEU A 1 186 ? -3.292 -4.009 24.162 1.00 89.06 186 LEU A CA 1
ATOM 1479 C C . LEU A 1 186 ? -2.099 -3.708 25.092 1.00 89.06 186 LEU A C 1
ATOM 1481 O O . LEU A 1 186 ? -1.647 -2.562 25.157 1.00 89.06 186 LEU A O 1
ATOM 1485 N N . PRO A 1 187 ? -1.567 -4.711 25.818 1.00 79.06 187 PRO A N 1
ATOM 1486 C CA . PRO A 1 187 ? -0.410 -4.523 26.686 1.00 79.06 187 PRO A CA 1
ATOM 1487 C C . PRO A 1 187 ? 0.811 -4.033 25.893 1.00 79.06 187 PRO A C 1
ATOM 1489 O O . PRO A 1 187 ? 1.012 -4.402 24.737 1.00 79.06 187 PRO A O 1
ATOM 1492 N N . GLY A 1 188 ? 1.616 -3.185 26.541 1.00 66.88 188 GLY A N 1
ATOM 1493 C CA . GLY A 1 188 ? 2.706 -2.424 25.929 1.00 66.88 188 GLY A CA 1
ATOM 1494 C C . GLY A 1 188 ? 3.850 -3.245 25.301 1.00 66.88 188 GLY A C 1
ATOM 1495 O O . GLY A 1 188 ? 3.856 -4.477 25.302 1.00 66.88 188 GLY A O 1
ATOM 1496 N N . PRO A 1 189 ? 4.870 -2.553 24.760 1.00 58.12 189 PRO A N 1
ATOM 1497 C CA . PRO A 1 189 ? 5.795 -3.092 23.764 1.00 58.12 189 PRO A CA 1
ATOM 1498 C C . PRO A 1 189 ? 6.799 -4.143 24.258 1.00 58.12 189 PRO A C 1
ATOM 1500 O O . PRO A 1 189 ? 7.572 -4.635 23.442 1.00 58.12 189 PRO A O 1
ATOM 1503 N N . GLU A 1 190 ? 6.766 -4.557 25.529 1.00 57.59 190 GLU A N 1
ATOM 1504 C CA . GLU A 1 190 ? 7.556 -5.696 26.041 1.00 57.59 190 GLU A CA 1
ATOM 1505 C C . GLU A 1 190 ? 7.276 -7.002 25.274 1.00 57.59 190 GLU A C 1
ATOM 1507 O O . GLU A 1 190 ? 8.074 -7.935 25.307 1.00 57.59 190 GLU A O 1
ATOM 1512 N N . ARG A 1 191 ? 6.147 -7.058 24.553 1.00 54.97 191 ARG A N 1
ATOM 1513 C CA . ARG A 1 191 ? 5.737 -8.175 23.692 1.00 54.97 191 ARG A CA 1
ATOM 1514 C C . ARG A 1 191 ? 5.770 -7.857 22.197 1.00 54.97 191 ARG A C 1
ATOM 1516 O O . ARG A 1 191 ? 5.305 -8.687 21.413 1.00 54.97 191 ARG A O 1
ATOM 1523 N N . LEU A 1 192 ? 6.262 -6.685 21.775 1.00 58.91 192 LEU A N 1
ATOM 1524 C CA . LEU A 1 192 ? 6.381 -6.414 20.344 1.00 58.91 192 LEU A CA 1
ATOM 1525 C C . LEU A 1 192 ? 7.439 -7.362 19.764 1.00 58.91 192 LEU A C 1
ATOM 1527 O O . LEU A 1 192 ? 8.590 -7.336 20.194 1.00 58.91 192 LEU A O 1
ATOM 1531 N N . PRO A 1 193 ? 7.070 -8.208 18.795 1.00 56.56 193 PRO A N 1
ATOM 1532 C CA . PRO A 1 193 ? 8.013 -9.128 18.194 1.00 56.56 193 PRO A CA 1
ATOM 1533 C C . PRO A 1 193 ? 9.086 -8.313 17.481 1.00 56.56 193 PRO A C 1
ATOM 1535 O O . PRO A 1 193 ? 8.755 -7.367 16.761 1.00 56.56 193 PRO A O 1
ATOM 1538 N N . GLU A 1 194 ? 10.356 -8.688 17.641 1.00 59.62 194 GLU A N 1
ATOM 1539 C CA . GLU A 1 194 ? 11.437 -8.085 16.866 1.00 59.62 194 GLU A CA 1
ATOM 1540 C C . GLU A 1 194 ? 11.101 -8.190 15.373 1.00 59.62 194 GLU A C 1
ATOM 1542 O O . GLU A 1 194 ? 11.043 -9.267 14.763 1.00 59.62 194 GLU A O 1
ATOM 1547 N N . ILE A 1 195 ? 10.824 -7.044 14.759 1.00 59.41 195 ILE A N 1
ATOM 1548 C CA . ILE A 1 195 ? 10.770 -6.935 13.309 1.00 59.41 195 ILE A CA 1
ATOM 1549 C C . ILE A 1 195 ? 12.205 -6.659 12.890 1.00 59.41 195 ILE A C 1
ATOM 1551 O O . ILE A 1 195 ? 12.615 -5.503 12.806 1.00 59.41 195 ILE A O 1
ATOM 1555 N N . ALA A 1 196 ? 12.966 -7.740 12.689 1.00 51.59 196 ALA A N 1
ATOM 1556 C CA . ALA A 1 196 ? 14.294 -7.692 12.082 1.00 51.59 196 ALA A CA 1
ATOM 1557 C C . ALA A 1 196 ? 14.280 -6.820 10.809 1.00 51.59 196 ALA A C 1
ATOM 1559 O O . ALA A 1 196 ? 13.254 -6.803 10.124 1.00 51.59 196 ALA A O 1
ATOM 1560 N N . ASP A 1 197 ? 15.411 -6.142 10.557 1.00 49.66 197 ASP A N 1
ATOM 1561 C CA . ASP A 1 197 ? 15.837 -5.111 9.571 1.00 49.66 197 ASP A CA 1
ATOM 1562 C C . ASP A 1 197 ? 14.985 -4.732 8.332 1.00 49.66 197 ASP A C 1
ATOM 1564 O O . ASP A 1 197 ? 15.200 -3.689 7.719 1.00 49.66 197 ASP A O 1
ATOM 1568 N N . ASP A 1 198 ? 13.945 -5.470 7.975 1.00 54.91 198 ASP A N 1
ATOM 1569 C CA . ASP A 1 198 ? 13.033 -5.186 6.872 1.00 54.91 198 ASP A CA 1
ATOM 1570 C C . ASP A 1 198 ? 11.822 -4.342 7.307 1.00 54.91 198 ASP A C 1
ATOM 1572 O O . ASP A 1 198 ? 10.676 -4.669 6.955 1.00 54.91 198 ASP A O 1
ATOM 1576 N N . ARG A 1 199 ? 12.024 -3.253 8.070 1.00 61.75 199 ARG A N 1
ATOM 1577 C CA . ARG A 1 199 ? 10.922 -2.356 8.496 1.00 61.75 199 ARG A CA 1
ATOM 1578 C C . ARG A 1 199 ? 10.094 -1.917 7.286 1.00 61.75 199 ARG A C 1
ATOM 1580 O O . ARG A 1 199 ? 8.888 -2.154 7.217 1.00 61.75 199 ARG A O 1
ATOM 1587 N N . VAL A 1 200 ? 10.740 -1.405 6.244 1.00 64.75 200 VAL A N 1
ATOM 1588 C CA . VAL A 1 200 ? 10.071 -1.004 5.003 1.00 64.75 200 VAL A CA 1
ATOM 1589 C C . VAL A 1 200 ? 10.767 -1.659 3.821 1.00 64.75 200 VAL A C 1
ATOM 1591 O O . VAL A 1 200 ? 11.902 -1.323 3.519 1.00 64.75 200 VAL A O 1
ATOM 1594 N N . ASN A 1 201 ? 10.062 -2.535 3.098 1.00 67.44 201 ASN A N 1
ATOM 1595 C CA . ASN A 1 201 ? 10.582 -3.088 1.847 1.00 67.44 201 ASN A CA 1
ATOM 1596 C C . ASN A 1 201 ? 10.740 -1.946 0.818 1.00 67.44 201 ASN A C 1
ATOM 1598 O O . ASN A 1 201 ? 9.716 -1.372 0.400 1.00 67.44 201 ASN A O 1
ATOM 1602 N N . PRO A 1 202 ? 11.977 -1.580 0.431 1.00 70.06 202 PRO A N 1
ATOM 1603 C CA . PRO A 1 202 ? 12.196 -0.510 -0.523 1.00 70.06 202 PRO A CA 1
ATOM 1604 C C . PRO A 1 202 ? 11.559 -0.873 -1.868 1.00 70.06 202 PRO A C 1
ATOM 1606 O O . PRO A 1 202 ? 11.439 -2.033 -2.259 1.00 70.06 202 PRO A O 1
ATOM 1609 N N . GLY A 1 203 ? 11.091 0.140 -2.597 1.00 79.19 203 GLY A N 1
ATOM 1610 C CA . GLY A 1 203 ? 10.692 -0.082 -3.985 1.00 79.19 203 GLY A CA 1
ATOM 1611 C C . GLY A 1 203 ? 11.883 -0.585 -4.806 1.00 79.19 203 GLY A C 1
ATOM 1612 O O . GLY A 1 203 ? 13.030 -0.263 -4.508 1.00 79.19 203 GLY A O 1
ATOM 1613 N N . ILE A 1 204 ? 11.603 -1.347 -5.855 1.00 90.06 204 ILE A N 1
ATOM 1614 C CA . ILE A 1 204 ? 12.594 -1.776 -6.844 1.00 90.06 204 ILE A CA 1
ATOM 1615 C C . ILE A 1 204 ? 12.053 -1.457 -8.232 1.00 90.06 204 ILE A C 1
ATOM 1617 O O . ILE A 1 204 ? 10.839 -1.502 -8.454 1.00 90.06 204 ILE A O 1
ATOM 1621 N N . LEU A 1 205 ? 12.948 -1.129 -9.154 1.00 94.00 205 LEU A N 1
ATOM 1622 C CA . LEU A 1 205 ? 12.632 -0.997 -10.569 1.00 94.00 205 LEU A CA 1
ATOM 1623 C C . LEU A 1 205 ? 12.774 -2.383 -11.217 1.00 94.00 205 LEU A C 1
ATOM 1625 O O . LEU A 1 205 ? 13.901 -2.880 -11.294 1.00 94.00 205 LEU A O 1
ATOM 1629 N N . PRO A 1 206 ? 11.683 -3.042 -11.653 1.00 94.69 206 PRO A N 1
ATOM 1630 C CA . PRO A 1 206 ? 11.810 -4.314 -12.350 1.00 94.69 206 PRO A CA 1
ATOM 1631 C C . PRO A 1 206 ? 12.574 -4.137 -13.663 1.00 94.69 206 PRO A C 1
ATOM 1633 O O . PRO A 1 206 ? 12.614 -3.039 -14.223 1.00 94.69 206 PRO A O 1
ATOM 1636 N N . ARG A 1 207 ? 13.178 -5.220 -14.151 1.00 95.69 207 ARG A N 1
ATOM 1637 C CA . ARG A 1 207 ? 13.895 -5.233 -15.431 1.00 95.69 207 ARG A CA 1
ATOM 1638 C C . ARG A 1 207 ? 13.897 -6.602 -16.092 1.00 95.69 207 ARG A C 1
ATOM 1640 O O . ARG A 1 207 ? 13.865 -7.611 -15.405 1.00 95.69 207 ARG A O 1
ATOM 1647 N N . TYR A 1 208 ? 14.011 -6.632 -17.406 1.00 97.25 208 TYR A N 1
ATOM 1648 C CA . TYR A 1 208 ? 14.413 -7.786 -18.181 1.00 97.25 208 TYR A CA 1
ATOM 1649 C C . TYR A 1 208 ? 15.927 -7.787 -18.395 1.00 97.25 208 TYR A C 1
ATOM 1651 O O . TYR A 1 208 ? 16.528 -6.752 -18.693 1.00 97.25 208 TYR A O 1
ATOM 1659 N N . LEU A 1 209 ? 16.523 -8.968 -18.270 1.00 97.81 209 LEU A N 1
ATOM 1660 C CA . LEU A 1 209 ? 17.904 -9.273 -18.632 1.00 97.81 209 LEU A CA 1
ATOM 1661 C C . LEU A 1 209 ? 17.891 -10.442 -19.615 1.00 97.81 209 LEU A C 1
ATOM 1663 O O . LEU A 1 209 ? 17.191 -11.418 -19.369 1.00 97.81 209 LEU A O 1
ATOM 1667 N N . PHE A 1 210 ? 18.661 -10.358 -20.694 1.00 98.06 210 PHE A N 1
ATOM 1668 C CA . PHE A 1 210 ? 18.893 -11.476 -21.607 1.00 98.06 210 PHE A CA 1
ATOM 1669 C C . PHE A 1 210 ? 20.394 -11.738 -21.688 1.00 98.06 210 PHE A C 1
ATOM 1671 O O . PHE A 1 210 ? 21.163 -10.790 -21.854 1.00 98.06 210 PHE A O 1
ATOM 1678 N N . SER A 1 211 ? 20.807 -12.992 -21.516 1.00 97.50 211 SER A N 1
ATOM 1679 C CA . SER A 1 211 ? 22.224 -13.365 -21.480 1.00 97.50 211 SER A CA 1
ATOM 1680 C C . SER A 1 211 ? 22.867 -13.536 -22.860 1.00 97.50 211 SER A C 1
ATOM 1682 O O . SER A 1 211 ? 24.079 -13.377 -22.973 1.00 97.50 211 SER A O 1
ATOM 1684 N N . GLY A 1 212 ? 22.085 -13.756 -23.922 1.00 96.38 212 GLY A N 1
ATOM 1685 C CA . GLY A 1 212 ? 22.636 -14.021 -25.257 1.00 96.38 212 GLY A CA 1
ATOM 1686 C C . GLY A 1 212 ? 23.428 -15.328 -25.291 1.00 96.38 212 GLY A C 1
ATOM 1687 O O . GLY A 1 212 ? 23.172 -16.222 -24.497 1.00 96.38 212 GLY A O 1
ATOM 1688 N N . ASP A 1 213 ? 24.417 -15.447 -26.172 1.00 96.31 213 ASP A N 1
ATOM 1689 C CA . ASP A 1 213 ? 25.113 -16.725 -26.405 1.00 96.31 213 ASP A CA 1
ATOM 1690 C C . ASP A 1 213 ? 26.099 -17.130 -25.290 1.00 96.31 213 ASP A C 1
ATOM 1692 O O . ASP A 1 213 ? 26.742 -18.176 -25.367 1.00 96.31 213 ASP A O 1
ATOM 1696 N N . GLN A 1 214 ? 26.266 -16.299 -24.257 1.00 97.00 214 GLN A N 1
ATOM 1697 C CA . GLN A 1 214 ? 27.219 -16.516 -23.169 1.00 97.00 214 GLN A CA 1
ATOM 1698 C C . GLN A 1 214 ? 26.592 -16.226 -21.808 1.00 97.00 214 GLN A C 1
ATOM 1700 O O . GLN A 1 214 ? 25.612 -15.496 -21.694 1.00 97.00 214 GLN A O 1
ATOM 1705 N N . ASP A 1 215 ? 27.199 -16.758 -20.747 1.00 97.50 215 ASP A N 1
ATOM 1706 C CA . ASP A 1 215 ? 26.784 -16.432 -19.387 1.00 97.50 215 ASP A CA 1
ATOM 1707 C C . ASP A 1 215 ? 26.896 -14.925 -19.113 1.00 97.50 215 ASP A C 1
ATOM 1709 O O . ASP A 1 215 ? 27.972 -14.323 -19.232 1.00 97.50 215 ASP A O 1
ATOM 1713 N N . LEU A 1 216 ? 25.805 -14.324 -18.639 1.00 97.50 216 LEU A N 1
ATOM 1714 C CA . LEU A 1 216 ? 25.786 -12.924 -18.233 1.00 97.50 216 LEU A CA 1
ATOM 1715 C C . LEU A 1 216 ? 26.168 -12.800 -16.759 1.00 97.50 216 LEU A C 1
ATOM 1717 O O . LEU A 1 216 ? 25.447 -13.235 -15.860 1.00 97.50 216 LEU A O 1
ATOM 1721 N N . ARG A 1 217 ? 27.303 -12.145 -16.506 1.00 96.75 217 ARG A N 1
ATOM 1722 C CA . ARG A 1 217 ? 27.787 -11.834 -15.156 1.00 96.75 217 ARG A CA 1
ATOM 1723 C C . ARG A 1 217 ? 27.411 -10.403 -14.799 1.00 96.75 217 ARG A C 1
ATOM 1725 O O . ARG A 1 217 ? 27.875 -9.469 -15.446 1.00 96.75 217 ARG A O 1
ATOM 1732 N N . ILE A 1 218 ? 26.603 -10.224 -13.758 1.00 94.56 218 ILE A N 1
ATOM 1733 C CA . ILE A 1 218 ? 26.116 -8.905 -13.339 1.00 94.56 218 ILE A CA 1
ATOM 1734 C C . ILE A 1 218 ? 26.231 -8.719 -11.828 1.00 94.56 218 ILE A C 1
ATOM 1736 O O . ILE A 1 218 ? 25.993 -9.643 -11.053 1.00 94.56 218 ILE A O 1
ATOM 1740 N N . TRP A 1 219 ? 26.577 -7.504 -11.415 1.00 93.12 219 TRP A N 1
ATOM 1741 C CA . TRP A 1 219 ? 26.583 -7.100 -10.013 1.00 93.12 219 TRP A CA 1
ATOM 1742 C C . TRP A 1 219 ? 25.289 -6.368 -9.664 1.00 93.12 219 TRP A C 1
ATOM 1744 O O . TRP A 1 219 ? 24.778 -5.568 -10.452 1.00 93.12 219 TRP A O 1
ATOM 1754 N N . SER A 1 220 ? 24.759 -6.639 -8.476 1.00 89.56 220 SER A N 1
ATOM 1755 C CA . SER A 1 220 ? 23.641 -5.897 -7.898 1.00 89.56 220 SER A CA 1
ATOM 1756 C C . SER A 1 220 ? 23.942 -5.630 -6.430 1.00 89.56 220 SER A C 1
ATOM 1758 O O . SER A 1 220 ? 23.811 -6.519 -5.592 1.00 89.56 220 SER A O 1
ATOM 1760 N N . GLY A 1 221 ? 24.374 -4.405 -6.124 1.00 87.75 221 GLY A N 1
ATOM 1761 C CA . GLY A 1 221 ? 24.984 -4.107 -4.829 1.00 87.75 221 GLY A CA 1
ATOM 1762 C C . GLY A 1 221 ? 26.294 -4.881 -4.667 1.00 87.75 221 GLY A C 1
ATOM 1763 O O . GLY A 1 221 ? 27.116 -4.893 -5.581 1.00 87.75 221 GLY A O 1
ATOM 1764 N N . ALA A 1 222 ? 26.467 -5.543 -3.522 1.00 88.06 222 ALA A N 1
ATOM 1765 C CA . ALA A 1 222 ? 27.636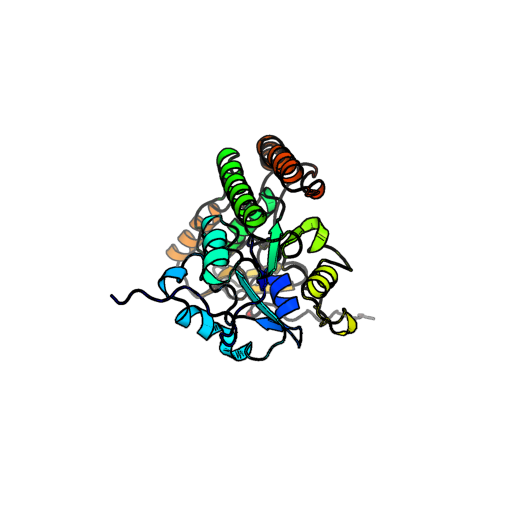 -6.376 -3.234 1.00 88.06 222 ALA A CA 1
ATOM 1766 C C . ALA A 1 222 ? 27.549 -7.797 -3.830 1.00 88.06 222 ALA A C 1
ATOM 1768 O O . ALA A 1 222 ? 28.544 -8.517 -3.850 1.00 88.06 222 ALA A O 1
ATOM 1769 N N . ASP A 1 223 ? 26.376 -8.207 -4.320 1.00 92.19 223 ASP A N 1
ATOM 1770 C CA . ASP A 1 223 ? 26.152 -9.563 -4.813 1.00 92.19 223 ASP A CA 1
ATOM 1771 C C . ASP A 1 223 ? 26.492 -9.689 -6.303 1.00 92.19 223 ASP A C 1
ATOM 1773 O O . ASP A 1 223 ? 26.073 -8.874 -7.136 1.00 92.19 223 ASP A O 1
ATOM 1777 N N . LYS A 1 224 ? 27.186 -10.776 -6.652 1.00 95.56 224 LYS A N 1
ATOM 1778 C CA . LYS A 1 224 ? 27.434 -11.198 -8.034 1.00 95.56 224 LYS A CA 1
ATOM 1779 C C . LYS A 1 224 ? 26.402 -12.236 -8.460 1.00 95.56 224 LYS A C 1
ATOM 1781 O O . LYS A 1 224 ? 26.160 -13.199 -7.738 1.00 95.56 224 LYS A O 1
ATOM 1786 N N . TYR A 1 225 ? 25.866 -12.085 -9.664 1.00 96.69 225 TYR A N 1
ATOM 1787 C CA . TYR A 1 225 ? 24.945 -13.031 -10.287 1.00 96.69 225 TYR A CA 1
ATOM 1788 C C . TYR A 1 225 ? 25.513 -13.539 -11.612 1.00 96.69 225 TYR A C 1
ATOM 1790 O O . TYR A 1 225 ? 26.183 -12.791 -12.331 1.00 96.69 225 TYR A O 1
ATOM 1798 N N . ILE A 1 226 ? 25.246 -14.806 -11.924 1.00 97.38 226 ILE A N 1
ATOM 1799 C CA . ILE A 1 226 ? 25.631 -15.464 -13.175 1.00 97.38 226 ILE A CA 1
ATOM 1800 C C . ILE A 1 226 ? 24.364 -16.059 -13.785 1.00 97.38 226 ILE A C 1
ATOM 1802 O O . ILE A 1 226 ? 23.808 -17.021 -13.259 1.00 97.38 226 ILE A O 1
ATOM 1806 N N . LEU A 1 227 ? 23.884 -15.447 -14.864 1.00 97.12 227 LEU A N 1
ATOM 1807 C CA . LEU A 1 227 ? 22.753 -15.950 -15.636 1.00 97.12 227 LEU A CA 1
ATOM 1808 C C . LEU A 1 227 ? 23.308 -16.871 -16.729 1.00 97.12 227 LEU A C 1
ATOM 1810 O O . LEU A 1 227 ? 24.196 -16.416 -17.454 1.00 97.12 227 LEU A O 1
ATOM 1814 N N . PRO A 1 228 ? 22.805 -18.110 -16.869 1.00 97.75 228 PRO A N 1
ATOM 1815 C CA . PRO A 1 228 ? 23.210 -19.008 -17.946 1.00 97.75 228 PRO A CA 1
ATOM 1816 C C . PRO A 1 228 ? 22.995 -18.372 -19.315 1.00 97.75 228 PRO A C 1
ATOM 1818 O O . PRO A 1 228 ? 22.081 -17.557 -19.466 1.00 97.75 228 PRO A O 1
ATOM 1821 N N . ALA A 1 229 ? 23.795 -18.757 -20.306 1.00 97.56 229 ALA A N 1
ATOM 1822 C CA . ALA A 1 229 ? 23.544 -18.420 -21.707 1.00 97.56 229 ALA A CA 1
ATOM 1823 C C . ALA A 1 229 ? 22.089 -18.726 -22.137 1.00 97.56 229 ALA A C 1
ATOM 1825 O O . ALA A 1 229 ? 21.400 -19.566 -21.555 1.00 97.56 229 ALA A O 1
ATOM 1826 N N . ASP A 1 230 ? 21.625 -17.991 -23.141 1.00 97.75 230 ASP A N 1
ATOM 1827 C CA . ASP A 1 230 ? 20.310 -18.067 -23.777 1.00 97.75 230 ASP A CA 1
ATOM 1828 C C . ASP A 1 230 ? 19.139 -18.067 -22.781 1.00 97.75 230 ASP A C 1
ATOM 1830 O O . ASP A 1 230 ? 18.212 -18.871 -22.837 1.00 97.75 230 ASP A O 1
ATOM 1834 N N . THR A 1 231 ? 19.198 -17.163 -21.804 1.00 98.38 231 THR A N 1
ATOM 1835 C CA . THR A 1 231 ? 18.208 -17.058 -20.730 1.00 98.38 231 THR A CA 1
ATOM 1836 C C . THR A 1 231 ? 17.676 -15.633 -20.645 1.00 98.38 231 THR A C 1
ATOM 1838 O O . THR A 1 231 ? 18.429 -14.679 -20.435 1.00 98.38 231 THR A O 1
ATOM 1841 N N . LEU A 1 232 ? 16.355 -15.481 -20.767 1.00 98.44 232 LEU A N 1
ATOM 1842 C CA . LEU A 1 232 ? 15.644 -14.240 -20.471 1.00 98.44 232 LEU A CA 1
ATOM 1843 C C . LEU A 1 232 ? 15.117 -14.295 -19.037 1.00 98.44 232 LEU A C 1
ATOM 1845 O O . LEU A 1 232 ? 14.465 -15.250 -18.622 1.00 98.44 232 LEU A O 1
ATOM 1849 N N . VAL A 1 233 ? 15.387 -13.248 -18.266 1.00 97.94 233 VAL A N 1
ATOM 1850 C CA . VAL A 1 233 ? 14.964 -13.138 -16.872 1.00 97.94 233 VAL A CA 1
ATOM 1851 C C . VAL A 1 233 ? 14.204 -11.841 -16.675 1.00 97.94 233 VAL A C 1
ATOM 1853 O O . VAL A 1 233 ? 14.759 -10.764 -16.876 1.00 97.94 233 VAL A O 1
ATOM 1856 N N . PHE A 1 234 ? 12.956 -11.930 -16.218 1.00 97.38 234 PHE A N 1
ATOM 1857 C CA . PHE A 1 234 ? 12.265 -10.797 -15.611 1.00 97.38 234 PHE A CA 1
ATOM 1858 C C . PHE A 1 234 ? 12.651 -10.730 -14.133 1.00 97.38 234 PHE A C 1
ATOM 1860 O O . PHE A 1 234 ? 12.256 -11.578 -13.334 1.00 97.38 234 PHE A O 1
ATOM 1867 N N . CYS A 1 235 ? 13.438 -9.730 -13.761 1.00 95.75 235 CYS A N 1
ATOM 1868 C CA . CYS A 1 235 ? 13.786 -9.407 -12.387 1.00 95.75 235 CYS A CA 1
ATOM 1869 C C . CYS A 1 235 ? 12.699 -8.504 -11.791 1.00 95.75 235 CYS A C 1
ATOM 1871 O O . CYS A 1 235 ? 12.541 -7.355 -12.208 1.00 95.75 235 CYS A O 1
ATOM 1873 N N . GLY A 1 236 ? 11.975 -9.003 -10.792 1.00 91.75 236 GLY A N 1
ATOM 1874 C CA . GLY A 1 236 ? 11.021 -8.240 -9.993 1.00 91.75 236 GLY A CA 1
ATOM 1875 C C . GLY A 1 236 ? 11.219 -8.515 -8.504 1.00 91.75 236 GLY A C 1
ATOM 1876 O O . GLY A 1 236 ? 12.336 -8.707 -8.029 1.00 91.75 236 GLY A O 1
ATOM 1877 N N . GLN A 1 237 ? 10.123 -8.541 -7.744 1.00 84.94 237 GLN A N 1
ATOM 1878 C CA . GLN A 1 237 ? 10.150 -9.094 -6.384 1.00 84.94 237 GLN A CA 1
ATOM 1879 C C . GLN A 1 237 ? 10.359 -10.617 -6.456 1.00 84.94 237 GLN A C 1
ATOM 1881 O O . GLN A 1 237 ? 9.953 -11.198 -7.458 1.00 84.94 237 GLN A O 1
ATOM 1886 N N . PRO A 1 238 ? 10.885 -11.295 -5.415 1.00 82.25 238 PRO A N 1
ATOM 1887 C CA . PRO A 1 238 ? 11.150 -12.739 -5.464 1.00 82.25 238 PRO A CA 1
ATOM 1888 C C . PRO A 1 238 ? 9.981 -13.584 -5.995 1.00 82.25 238 PRO A C 1
ATOM 1890 O O . PRO A 1 238 ? 10.171 -14.413 -6.874 1.00 82.25 238 PRO A O 1
ATOM 1893 N N . ARG A 1 239 ? 8.752 -13.293 -5.548 1.00 83.06 239 ARG A N 1
ATOM 1894 C CA . ARG A 1 239 ? 7.514 -13.962 -5.998 1.00 83.06 239 ARG A CA 1
ATOM 1895 C C . ARG A 1 239 ? 7.053 -13.626 -7.426 1.00 83.06 239 ARG A C 1
ATOM 1897 O O . ARG A 1 239 ? 6.122 -14.245 -7.922 1.00 83.06 239 ARG A O 1
ATOM 1904 N N . ASN A 1 240 ? 7.641 -12.606 -8.044 1.00 89.06 240 ASN A N 1
ATOM 1905 C CA . ASN A 1 240 ? 7.236 -12.067 -9.342 1.00 89.06 240 ASN A CA 1
ATOM 1906 C C . ASN A 1 240 ? 8.298 -12.264 -10.429 1.00 89.06 240 ASN A C 1
ATOM 1908 O O . ASN A 1 240 ? 8.014 -11.983 -11.592 1.00 89.06 240 ASN A O 1
ATOM 1912 N N . SER A 1 241 ? 9.516 -12.671 -10.068 1.00 93.38 241 SER A N 1
ATOM 1913 C CA . SER A 1 241 ? 10.579 -12.894 -11.042 1.00 93.38 241 SER A CA 1
ATOM 1914 C C . SER A 1 241 ? 10.300 -14.141 -11.878 1.00 93.38 241 SER A C 1
ATOM 1916 O O . SER A 1 241 ? 9.765 -15.125 -11.371 1.00 93.38 241 SER A O 1
ATOM 1918 N N . LEU A 1 242 ? 10.680 -14.100 -13.153 1.00 95.31 242 LEU A N 1
ATOM 1919 C CA . LEU A 1 242 ? 10.470 -15.193 -14.103 1.00 95.31 242 LEU A CA 1
ATOM 1920 C C . LEU A 1 242 ? 11.759 -15.503 -14.842 1.00 95.31 242 LEU A C 1
ATOM 1922 O O . LEU A 1 242 ? 12.542 -14.599 -15.136 1.00 95.31 242 LEU A O 1
ATOM 1926 N N . VAL A 1 243 ? 11.952 -16.783 -15.136 1.00 97.12 243 VAL A N 1
ATOM 1927 C CA . VAL A 1 243 ? 13.108 -17.304 -15.859 1.00 97.12 243 VAL A CA 1
ATOM 1928 C C . VAL A 1 243 ? 12.594 -18.074 -17.063 1.00 97.12 243 VAL A C 1
ATOM 1930 O O . VAL A 1 243 ? 11.801 -19.000 -16.914 1.00 97.12 243 VAL A O 1
ATOM 1933 N N . GLU A 1 244 ? 13.048 -17.669 -18.240 1.00 97.75 244 GLU A N 1
ATOM 1934 C CA . GLU A 1 244 ? 12.663 -18.223 -19.533 1.00 97.75 244 GLU A CA 1
ATOM 1935 C C . GLU A 1 244 ? 13.945 -18.675 -20.258 1.00 97.75 244 GLU A C 1
ATOM 1937 O O . GLU A 1 244 ? 14.633 -17.838 -20.851 1.00 97.75 244 GLU A O 1
ATOM 1942 N N . PRO A 1 245 ? 14.324 -19.965 -20.168 1.00 97.19 245 PRO A N 1
ATOM 1943 C CA . PRO A 1 245 ? 15.429 -20.513 -20.952 1.00 97.19 245 PRO A CA 1
ATOM 1944 C C . PRO A 1 245 ? 15.019 -20.668 -22.422 1.00 97.19 245 PRO A C 1
ATOM 1946 O O . PRO A 1 245 ? 13.871 -21.010 -22.707 1.00 97.19 245 PRO A O 1
ATOM 1949 N N . ALA A 1 246 ? 15.955 -20.433 -23.340 1.00 96.94 246 ALA A N 1
ATOM 1950 C CA . ALA A 1 246 ? 15.762 -20.496 -24.790 1.00 96.94 246 ALA A CA 1
ATOM 1951 C C . ALA A 1 246 ? 14.487 -19.775 -25.293 1.00 96.94 246 ALA A C 1
ATOM 1953 O O . ALA A 1 246 ? 13.657 -20.373 -25.983 1.00 96.94 246 ALA A O 1
ATOM 1954 N N . PRO A 1 247 ? 14.287 -18.481 -24.959 1.00 96.75 247 PRO A N 1
ATOM 1955 C CA . PRO A 1 247 ? 13.040 -17.752 -25.227 1.00 96.75 247 PRO A CA 1
ATOM 1956 C C . PRO A 1 247 ? 12.775 -17.499 -26.724 1.00 96.75 247 PRO A C 1
ATOM 1958 O O . PRO A 1 247 ? 11.646 -17.200 -27.113 1.00 96.75 247 PRO A O 1
ATOM 1961 N N . GLY A 1 248 ? 13.806 -17.581 -27.573 1.00 97.25 248 GLY A N 1
ATOM 1962 C CA . GLY A 1 248 ? 13.751 -17.187 -28.980 1.00 97.25 248 GLY A CA 1
ATOM 1963 C C . GLY A 1 248 ? 13.762 -15.664 -29.195 1.00 97.25 248 GLY A C 1
ATOM 1964 O O . GLY A 1 248 ? 13.356 -14.870 -28.342 1.00 97.25 248 GLY A O 1
ATOM 1965 N N . ALA A 1 249 ? 14.212 -15.229 -30.377 1.00 97.12 249 ALA A N 1
ATOM 1966 C CA . ALA A 1 249 ? 14.459 -13.811 -30.668 1.00 97.12 249 ALA A CA 1
ATOM 1967 C C . ALA A 1 249 ? 13.203 -12.920 -30.567 1.00 97.12 249 ALA A C 1
ATOM 1969 O O . ALA A 1 249 ? 13.280 -11.796 -30.071 1.00 97.12 249 ALA A O 1
ATOM 1970 N N . ALA A 1 250 ? 12.039 -13.421 -30.995 1.00 97.81 250 ALA A N 1
ATOM 1971 C CA . ALA A 1 250 ? 10.787 -12.660 -30.965 1.00 97.81 250 ALA A CA 1
ATOM 1972 C C . ALA A 1 250 ? 10.352 -12.311 -29.531 1.00 97.81 250 ALA A C 1
ATOM 1974 O O . ALA A 1 250 ? 9.977 -11.171 -29.254 1.00 97.81 250 ALA A O 1
ATOM 1975 N N . ARG A 1 251 ? 10.467 -13.269 -28.603 1.00 97.44 251 ARG A N 1
ATOM 1976 C CA . ARG A 1 251 ? 10.131 -13.083 -27.187 1.00 97.44 251 ARG A CA 1
ATOM 1977 C C . ARG A 1 251 ? 11.078 -12.096 -26.505 1.00 97.44 251 ARG A C 1
ATOM 1979 O O . ARG A 1 251 ? 10.630 -11.237 -25.747 1.00 97.44 251 ARG A O 1
ATOM 1986 N N . VAL A 1 252 ? 12.378 -12.178 -26.804 1.00 98.06 252 VAL A N 1
ATOM 1987 C CA . VAL A 1 252 ? 13.376 -11.218 -26.304 1.00 98.06 252 VAL A CA 1
ATOM 1988 C C . VAL A 1 252 ? 13.065 -9.808 -26.806 1.00 98.06 252 VAL A C 1
ATOM 1990 O O . VAL A 1 252 ? 13.033 -8.868 -26.011 1.00 98.06 252 VAL A O 1
ATOM 1993 N N . ALA A 1 253 ? 12.779 -9.655 -28.103 1.00 97.81 253 ALA A N 1
ATOM 1994 C CA . ALA A 1 253 ? 12.434 -8.365 -28.693 1.00 97.81 253 ALA A CA 1
ATOM 1995 C C . ALA A 1 253 ? 11.175 -7.758 -28.052 1.00 97.81 253 ALA A C 1
ATOM 1997 O O . ALA A 1 253 ? 11.173 -6.579 -27.700 1.00 97.81 253 ALA A O 1
ATOM 1998 N N . GLU A 1 254 ? 10.133 -8.564 -27.829 1.00 96.44 254 GLU A N 1
ATOM 1999 C CA . GLU A 1 254 ? 8.921 -8.144 -27.123 1.00 96.44 254 GLU A CA 1
ATOM 2000 C C . GLU A 1 254 ? 9.232 -7.667 -25.695 1.00 96.44 254 GLU A C 1
ATOM 2002 O O . GLU A 1 254 ? 8.828 -6.569 -25.306 1.00 96.44 254 GLU A O 1
ATOM 2007 N N . ALA A 1 255 ? 9.984 -8.453 -24.917 1.00 95.81 255 ALA A N 1
ATOM 2008 C CA . ALA A 1 255 ? 10.350 -8.104 -23.545 1.00 95.81 255 ALA A CA 1
ATOM 2009 C C . ALA A 1 255 ? 11.108 -6.768 -23.467 1.00 95.81 255 ALA A C 1
ATOM 2011 O O . ALA A 1 255 ? 10.777 -5.908 -22.643 1.00 95.81 255 ALA A O 1
ATOM 2012 N N . MET A 1 256 ? 12.081 -6.561 -24.360 1.00 96.38 256 MET A N 1
ATOM 2013 C CA . MET A 1 256 ? 12.848 -5.314 -24.433 1.00 96.38 256 MET A CA 1
ATOM 2014 C C . MET A 1 256 ? 11.987 -4.132 -24.895 1.00 96.38 256 MET A C 1
ATOM 2016 O O . MET A 1 256 ? 12.115 -3.032 -24.353 1.00 96.38 256 MET A O 1
ATOM 2020 N N . ALA A 1 257 ? 11.072 -4.349 -25.844 1.00 94.81 257 ALA A N 1
ATOM 2021 C CA . ALA A 1 257 ? 10.152 -3.323 -26.332 1.00 94.81 257 ALA A CA 1
ATOM 2022 C C . ALA A 1 257 ? 9.112 -2.897 -25.284 1.00 94.81 257 ALA A C 1
ATOM 2024 O O . ALA A 1 257 ? 8.695 -1.739 -25.267 1.00 94.81 257 ALA A O 1
ATOM 2025 N N . VAL A 1 258 ? 8.682 -3.809 -24.408 1.00 93.00 258 VAL A N 1
ATOM 2026 C CA . VAL A 1 258 ? 7.826 -3.467 -23.264 1.00 93.00 258 VAL A CA 1
ATOM 2027 C C . VAL A 1 258 ? 8.624 -2.671 -22.234 1.00 93.00 258 VAL A C 1
ATOM 2029 O O . VAL A 1 258 ? 8.176 -1.604 -21.815 1.00 93.00 258 VAL A O 1
ATOM 2032 N N . GLN A 1 259 ? 9.819 -3.142 -21.865 1.00 94.88 259 GLN A N 1
ATOM 2033 C CA . GLN A 1 259 ? 10.671 -2.462 -20.887 1.00 94.88 259 GLN A CA 1
ATOM 2034 C C . GLN A 1 259 ? 11.040 -1.035 -21.299 1.00 94.88 259 GLN A C 1
ATOM 2036 O O . GLN A 1 259 ? 11.068 -0.145 -20.451 1.00 94.88 259 GLN A O 1
ATOM 2041 N N . SER A 1 260 ? 11.314 -0.793 -22.583 1.00 93.94 260 SER A N 1
ATOM 2042 C CA . SER A 1 260 ? 11.731 0.530 -23.071 1.00 93.94 260 SER A CA 1
ATOM 2043 C C . SER A 1 260 ? 10.673 1.623 -22.875 1.00 93.94 260 SER A C 1
ATOM 2045 O O . SER A 1 260 ? 10.993 2.808 -22.937 1.00 93.94 260 SER A O 1
ATOM 2047 N N . ARG A 1 261 ? 9.417 1.244 -22.606 1.00 92.94 261 ARG A N 1
ATOM 2048 C CA . ARG A 1 261 ? 8.305 2.166 -22.336 1.00 92.94 261 ARG A CA 1
ATOM 2049 C C . ARG A 1 261 ? 8.194 2.554 -20.866 1.00 92.94 261 ARG A C 1
ATOM 2051 O O . ARG A 1 261 ? 7.413 3.448 -20.539 1.00 92.94 261 ARG A O 1
ATOM 2058 N N . TRP A 1 262 ? 8.901 1.869 -19.970 1.00 94.62 262 TRP A N 1
ATOM 2059 C CA . TRP A 1 262 ? 8.759 2.094 -18.540 1.00 94.62 262 TRP A CA 1
ATOM 2060 C C . TRP A 1 262 ? 9.407 3.407 -18.120 1.00 94.62 262 TRP A C 1
ATOM 2062 O O . TRP A 1 262 ? 10.558 3.701 -18.426 1.00 94.62 262 TRP A O 1
ATOM 2072 N N . THR A 1 263 ? 8.678 4.174 -17.323 1.00 94.19 263 THR A N 1
ATOM 2073 C CA . THR A 1 263 ? 9.241 5.294 -16.575 1.00 94.19 263 THR A CA 1
ATOM 2074 C C . THR A 1 263 ? 10.138 4.756 -15.467 1.00 94.19 263 THR A C 1
ATOM 2076 O O . THR A 1 263 ? 9.664 4.066 -14.570 1.00 94.19 263 THR A O 1
ATOM 2079 N N . THR A 1 264 ? 11.430 5.058 -15.519 1.00 93.94 264 THR A N 1
ATOM 2080 C CA . THR A 1 264 ? 12.428 4.563 -14.553 1.00 93.94 264 THR A CA 1
ATOM 2081 C C . THR A 1 264 ? 12.731 5.561 -13.437 1.00 93.94 264 THR A C 1
ATOM 2083 O O . THR A 1 264 ? 13.325 5.201 -12.413 1.00 93.94 264 THR A O 1
ATOM 2086 N N . GLU A 1 265 ? 12.257 6.800 -13.578 1.00 94.94 265 GLU A N 1
ATOM 2087 C CA . GLU A 1 265 ? 12.391 7.852 -12.578 1.00 94.94 265 GLU A CA 1
ATOM 2088 C C . GLU A 1 265 ? 11.316 8.940 -12.693 1.00 94.94 265 GLU A C 1
ATOM 2090 O O . GLU A 1 265 ? 10.676 9.113 -13.729 1.00 94.94 265 GLU A O 1
ATOM 2095 N N . ILE A 1 266 ? 11.174 9.726 -11.626 1.00 95.38 266 ILE A N 1
ATOM 2096 C CA . ILE A 1 266 ? 10.549 11.051 -11.664 1.00 95.38 266 ILE A CA 1
ATOM 2097 C C . ILE A 1 266 ? 11.665 12.087 -11.613 1.00 95.38 266 ILE A C 1
ATOM 2099 O O . ILE A 1 266 ? 12.405 12.140 -10.628 1.00 95.38 266 ILE A O 1
ATOM 2103 N N . CYS A 1 267 ? 11.786 12.910 -12.656 1.00 95.75 267 CYS A N 1
ATOM 2104 C CA . CYS A 1 267 ? 12.768 13.989 -12.687 1.00 95.75 267 CYS A CA 1
ATOM 2105 C C . CYS A 1 267 ? 12.384 15.128 -11.728 1.00 95.75 267 CYS A C 1
ATOM 2107 O O . CYS A 1 267 ? 11.219 15.285 -11.341 1.00 95.75 267 CYS A O 1
ATOM 2109 N N . ARG A 1 268 ? 13.374 15.953 -11.368 1.00 97.00 268 ARG A N 1
ATOM 2110 C CA . ARG A 1 268 ? 13.198 17.069 -10.427 1.00 97.00 268 ARG A CA 1
ATOM 2111 C C . ARG A 1 268 ? 12.115 18.056 -10.882 1.00 97.00 268 ARG A C 1
ATOM 2113 O O . ARG A 1 268 ? 11.313 18.464 -10.048 1.00 97.00 268 ARG A O 1
ATOM 2120 N N . ASP A 1 269 ? 12.038 18.378 -12.170 1.00 96.31 269 ASP A N 1
ATOM 2121 C CA . ASP A 1 269 ? 11.078 19.365 -12.692 1.00 96.31 269 ASP A CA 1
ATOM 2122 C C . ASP A 1 269 ? 9.634 18.859 -12.626 1.00 96.31 269 ASP A C 1
ATOM 2124 O O . ASP A 1 269 ? 8.727 19.577 -12.204 1.00 96.31 269 ASP A O 1
ATOM 2128 N N . THR A 1 270 ? 9.417 17.583 -12.968 1.00 95.88 270 THR A N 1
ATOM 2129 C CA . THR A 1 270 ? 8.099 16.946 -12.816 1.00 95.88 270 THR A CA 1
ATOM 2130 C C . THR A 1 270 ? 7.688 16.920 -11.348 1.00 95.88 270 THR A C 1
ATOM 2132 O O . THR A 1 270 ? 6.536 17.213 -11.022 1.00 95.88 270 THR A O 1
ATOM 2135 N N . TYR A 1 271 ? 8.628 16.606 -10.450 1.00 97.62 271 TYR A N 1
ATOM 2136 C CA . TYR A 1 271 ? 8.379 16.645 -9.014 1.00 97.62 271 TYR A CA 1
ATOM 2137 C C . TYR A 1 271 ? 8.000 18.058 -8.554 1.00 97.62 271 TYR A C 1
ATOM 2139 O O . TYR A 1 271 ? 6.991 18.211 -7.869 1.00 97.62 271 TYR A O 1
ATOM 2147 N N . ALA A 1 272 ? 8.767 19.083 -8.941 1.00 97.50 272 ALA A N 1
ATOM 2148 C CA . ALA A 1 272 ? 8.512 20.478 -8.582 1.00 97.50 272 ALA A CA 1
ATOM 2149 C C . ALA A 1 272 ? 7.107 20.916 -9.020 1.00 97.50 272 ALA A C 1
ATOM 2151 O O . ALA A 1 272 ? 6.310 21.362 -8.193 1.00 97.50 272 ALA A O 1
ATOM 2152 N N . ALA A 1 273 ? 6.756 20.661 -10.284 1.00 97.19 273 ALA A N 1
ATOM 2153 C CA . ALA A 1 273 ? 5.454 21.016 -10.834 1.00 97.19 273 ALA A CA 1
ATOM 2154 C C . ALA A 1 273 ? 4.288 20.312 -10.117 1.00 97.19 273 ALA A C 1
ATOM 2156 O O . ALA A 1 273 ? 3.252 20.929 -9.866 1.00 97.19 273 ALA A O 1
ATOM 2157 N N . LEU A 1 274 ? 4.422 19.024 -9.779 1.00 97.81 274 LEU A N 1
ATOM 2158 C CA . LEU A 1 274 ? 3.398 18.299 -9.016 1.00 97.81 274 LEU A CA 1
ATOM 2159 C C . LEU A 1 274 ? 3.327 18.771 -7.562 1.00 97.81 274 LEU A C 1
ATOM 2161 O O . LEU A 1 274 ? 2.229 18.870 -7.013 1.00 97.81 274 LEU A O 1
ATOM 2165 N N . ARG A 1 275 ? 4.473 19.072 -6.942 1.00 97.56 275 ARG A N 1
ATOM 2166 C CA . ARG A 1 275 ? 4.537 19.574 -5.568 1.00 97.56 275 ARG A CA 1
ATOM 2167 C C . ARG A 1 275 ? 3.762 20.882 -5.448 1.00 97.56 275 ARG A C 1
ATOM 2169 O O . ARG A 1 275 ? 2.826 20.957 -4.659 1.00 97.56 275 ARG A O 1
ATOM 2176 N N . GLU A 1 276 ? 4.116 21.869 -6.262 1.00 97.88 276 GLU A N 1
ATOM 2177 C CA . GLU A 1 276 ? 3.554 23.221 -6.194 1.00 97.88 276 GLU A CA 1
ATOM 2178 C C . GLU A 1 276 ? 2.083 23.261 -6.603 1.00 97.88 276 GLU A C 1
ATOM 2180 O O . GLU A 1 276 ? 1.257 23.859 -5.922 1.00 97.88 276 GLU A O 1
ATOM 2185 N N . ARG A 1 277 ? 1.727 22.588 -7.703 1.00 97.88 277 ARG A N 1
ATOM 2186 C CA . ARG A 1 277 ? 0.372 22.688 -8.269 1.00 97.88 277 ARG A CA 1
ATOM 2187 C C . ARG A 1 277 ? -0.632 21.760 -7.594 1.00 97.88 277 ARG A C 1
ATOM 2189 O O . ARG A 1 277 ? -1.829 21.913 -7.823 1.00 97.88 277 ARG A O 1
ATOM 2196 N N . VAL A 1 278 ? -0.167 20.758 -6.842 1.00 98.25 278 VAL A N 1
ATOM 2197 C CA . VAL A 1 278 ? -1.037 19.717 -6.274 1.00 98.25 278 VAL A CA 1
ATOM 2198 C C . VAL A 1 278 ? -0.719 19.396 -4.826 1.00 98.25 278 VAL A C 1
ATOM 2200 O O . VAL A 1 278 ? -1.613 19.506 -3.994 1.00 98.25 278 VAL A O 1
ATOM 2203 N N . VAL A 1 279 ? 0.504 18.960 -4.514 1.00 98.19 279 VAL A N 1
ATOM 2204 C CA . VAL A 1 279 ? 0.795 18.392 -3.187 1.00 98.19 279 VAL A CA 1
ATOM 2205 C C . VAL A 1 279 ? 0.623 19.428 -2.085 1.00 98.19 279 VAL A C 1
ATOM 2207 O O . VAL A 1 279 ? -0.098 19.136 -1.138 1.00 98.19 279 VAL A O 1
ATOM 2210 N N . LEU A 1 280 ? 1.218 20.620 -2.207 1.00 98.19 280 LEU A N 1
ATOM 2211 C CA . LEU A 1 280 ? 1.128 21.635 -1.151 1.00 98.19 280 LEU A CA 1
ATOM 2212 C C . LEU A 1 280 ? -0.303 22.164 -0.961 1.00 98.19 280 LEU A C 1
ATOM 2214 O O . LEU A 1 280 ? -0.784 22.100 0.169 1.00 98.19 280 LEU A O 1
ATOM 2218 N N . PRO A 1 281 ? -1.048 22.565 -2.018 1.00 98.12 281 PRO A N 1
ATOM 2219 C CA . PRO A 1 281 ? -2.432 23.008 -1.836 1.00 98.12 281 PRO A CA 1
ATOM 2220 C C . PRO A 1 281 ? -3.343 21.917 -1.253 1.00 98.12 281 PRO A C 1
ATOM 2222 O O . PRO A 1 281 ? -4.280 22.198 -0.508 1.00 98.12 281 PRO A O 1
ATOM 2225 N N . MET A 1 282 ? -3.098 20.645 -1.593 1.00 97.94 282 MET A N 1
ATOM 2226 C CA . MET A 1 282 ? -3.856 19.531 -1.018 1.00 97.94 282 MET A CA 1
ATOM 2227 C C . MET A 1 282 ? -3.442 19.225 0.420 1.00 97.94 282 MET A C 1
ATOM 2229 O O . MET A 1 282 ? -4.314 18.886 1.214 1.00 97.94 282 MET A O 1
ATOM 2233 N N . ALA A 1 283 ? -2.161 19.355 0.768 1.00 98.12 283 ALA A N 1
ATOM 2234 C CA . ALA A 1 283 ? -1.684 19.205 2.138 1.00 98.12 283 ALA A CA 1
ATOM 2235 C C . ALA A 1 283 ? -2.310 20.264 3.051 1.00 98.12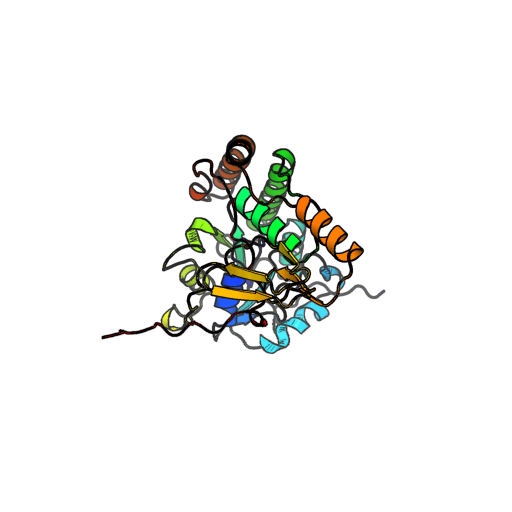 283 ALA A C 1
ATOM 2237 O O . ALA A 1 283 ? -2.880 19.911 4.078 1.00 98.12 283 ALA A O 1
ATOM 2238 N N . GLU A 1 284 ? -2.300 21.532 2.633 1.00 98.06 284 GLU A N 1
ATOM 2239 C CA . GLU A 1 284 ? -2.966 22.626 3.347 1.00 98.06 284 GLU A CA 1
ATOM 2240 C C . GLU A 1 284 ? -4.462 22.339 3.520 1.00 98.06 284 GLU A C 1
ATOM 2242 O O . GLU A 1 284 ? -4.988 22.397 4.630 1.00 98.06 284 GLU A O 1
ATOM 2247 N N . ARG A 1 285 ? -5.146 21.925 2.445 1.00 97.88 285 ARG A N 1
ATOM 2248 C CA . ARG A 1 285 ? -6.575 21.593 2.498 1.00 97.88 285 ARG A CA 1
ATOM 2249 C C . ARG A 1 285 ? -6.885 20.429 3.442 1.00 97.88 285 ARG A C 1
ATOM 2251 O O . ARG A 1 285 ? -7.890 20.486 4.143 1.00 97.88 285 ARG A O 1
ATOM 2258 N N . ILE A 1 286 ? -6.086 19.362 3.428 1.00 97.94 286 ILE A N 1
ATOM 2259 C CA . ILE A 1 286 ? -6.270 18.209 4.325 1.00 97.94 286 ILE A CA 1
ATOM 2260 C C . ILE A 1 286 ? -5.966 18.629 5.769 1.00 97.94 286 ILE A C 1
ATOM 2262 O O . ILE A 1 286 ? -6.750 18.323 6.663 1.00 97.94 286 ILE A O 1
ATOM 2266 N N . GLY A 1 287 ? -4.876 19.365 5.990 1.00 97.94 287 GLY A N 1
ATOM 2267 C CA . GLY A 1 287 ? -4.472 19.837 7.311 1.00 97.94 287 GLY A CA 1
ATOM 2268 C C . GLY A 1 287 ? -5.511 20.755 7.947 1.00 97.94 287 GLY A C 1
ATOM 2269 O O . GLY A 1 287 ? -5.966 20.479 9.051 1.00 97.94 287 GLY A O 1
ATOM 2270 N N . ALA A 1 288 ? -5.982 21.771 7.220 1.00 98.00 288 ALA A N 1
ATOM 2271 C CA . ALA A 1 288 ? -7.015 22.689 7.700 1.00 98.00 288 ALA A CA 1
ATOM 2272 C C . ALA A 1 288 ? -8.359 21.993 7.972 1.00 98.00 288 ALA A C 1
ATOM 2274 O O . ALA A 1 288 ? -9.105 22.404 8.856 1.00 98.00 288 ALA A O 1
ATOM 2275 N N . ARG A 1 289 ? -8.684 20.942 7.209 1.00 97.81 289 ARG A N 1
ATOM 2276 C CA . ARG A 1 289 ? -9.974 20.249 7.310 1.00 97.81 289 ARG A CA 1
ATOM 2277 C C . ARG A 1 289 ? -10.034 19.210 8.424 1.00 97.81 289 ARG A C 1
ATOM 2279 O O . ARG A 1 289 ? -11.091 19.052 9.021 1.00 97.81 289 ARG A O 1
ATOM 2286 N N . PHE A 1 290 ? -8.937 18.496 8.669 1.00 97.38 290 PHE A N 1
ATOM 2287 C CA . PHE A 1 290 ? -8.904 17.362 9.601 1.00 97.38 290 PHE A CA 1
ATOM 2288 C C . PHE A 1 290 ? -7.938 17.564 10.778 1.00 97.38 290 PHE A C 1
ATOM 2290 O O . PHE A 1 290 ? -7.779 16.662 11.594 1.00 97.38 290 PHE A O 1
ATOM 2297 N N . GLY A 1 291 ? -7.269 18.718 10.866 1.00 97.19 291 GLY A N 1
ATOM 2298 C CA . GLY A 1 291 ? -6.302 19.017 11.927 1.00 97.19 291 GLY A CA 1
ATOM 2299 C C . GLY A 1 291 ? -4.986 18.243 11.804 1.00 97.19 291 GLY A C 1
ATOM 2300 O O . GLY A 1 291 ? -4.307 18.017 12.802 1.00 97.19 291 GLY A O 1
ATOM 2301 N N . TYR A 1 292 ? -4.628 17.787 10.601 1.00 96.62 292 TYR A N 1
ATOM 2302 C CA . TYR A 1 292 ? -3.433 16.969 10.380 1.00 96.62 292 TYR A CA 1
ATOM 2303 C C . TYR A 1 292 ? -2.192 17.799 10.053 1.00 96.62 292 TYR A C 1
ATOM 2305 O O . TYR A 1 292 ? -2.204 18.630 9.147 1.00 96.62 292 TYR A O 1
ATOM 2313 N N . ASP A 1 293 ? -1.081 17.493 10.724 1.00 95.31 293 ASP A N 1
ATOM 2314 C CA . ASP A 1 293 ? 0.240 18.013 10.371 1.00 95.31 293 ASP A CA 1
ATOM 2315 C C . ASP A 1 293 ? 0.822 17.254 9.165 1.00 95.31 293 ASP A C 1
ATOM 2317 O O . ASP A 1 293 ? 1.324 16.131 9.277 1.00 95.31 293 ASP A O 1
ATOM 2321 N N . LEU A 1 294 ? 0.761 17.901 8.001 1.00 96.62 294 LEU A N 1
ATOM 2322 C CA . LEU A 1 294 ? 1.305 17.412 6.733 1.00 96.62 294 LEU A CA 1
ATOM 2323 C C . LEU A 1 294 ? 2.578 18.151 6.297 1.00 96.62 294 LEU A C 1
ATOM 2325 O O . LEU A 1 294 ? 2.951 18.082 5.127 1.00 96.62 294 LEU A O 1
ATOM 2329 N N . SER A 1 295 ? 3.281 18.821 7.217 1.00 95.38 295 SER A N 1
ATOM 2330 C CA . SER A 1 295 ? 4.545 19.519 6.920 1.00 95.38 295 SER A CA 1
ATOM 2331 C C . SER A 1 295 ? 5.590 18.607 6.262 1.00 95.38 295 SER A C 1
ATOM 2333 O O . SER A 1 295 ? 6.313 19.023 5.366 1.00 95.38 295 SER A O 1
ATOM 2335 N N . HIS A 1 296 ? 5.595 17.317 6.605 1.00 93.69 296 HIS A N 1
ATOM 2336 C CA . HIS A 1 296 ? 6.465 16.298 6.009 1.00 93.69 296 HIS A CA 1
ATOM 2337 C C . HIS A 1 296 ? 6.200 16.022 4.509 1.00 93.69 296 HIS A C 1
ATOM 2339 O O . HIS A 1 296 ? 6.987 15.319 3.858 1.00 93.69 296 HIS A O 1
ATOM 2345 N N . TRP A 1 297 ? 5.104 16.545 3.940 1.00 96.44 297 TRP A N 1
ATOM 2346 C CA . TRP A 1 297 ? 4.859 16.545 2.492 1.00 96.44 297 TRP A CA 1
ATOM 2347 C C . TRP A 1 297 ? 5.581 17.672 1.772 1.00 96.44 297 TRP A C 1
ATOM 2349 O O . TRP A 1 297 ? 5.857 17.545 0.574 1.00 96.44 297 TRP A O 1
ATOM 2359 N N . ASP A 1 298 ? 5.921 18.735 2.493 1.00 95.88 298 ASP A N 1
ATOM 2360 C CA . ASP A 1 298 ? 6.729 19.806 1.963 1.00 95.88 298 ASP A CA 1
ATOM 2361 C C . ASP A 1 298 ? 8.216 19.445 2.044 1.00 95.88 298 ASP A C 1
ATOM 2363 O O . ASP A 1 298 ? 8.888 19.632 3.054 1.00 95.88 298 ASP A O 1
ATOM 2367 N N . VAL A 1 299 ? 8.733 18.889 0.950 1.00 95.25 299 VAL A N 1
ATOM 2368 C CA . VAL A 1 299 ? 10.167 18.640 0.792 1.00 95.25 299 VAL A CA 1
ATOM 2369 C C . VAL A 1 299 ? 10.704 19.277 -0.480 1.00 95.25 299 VAL A C 1
ATOM 2371 O O . VAL A 1 299 ? 9.967 19.369 -1.470 1.00 95.25 299 VAL A O 1
ATOM 2374 N N . PRO A 1 300 ? 11.995 19.663 -0.501 1.00 97.00 300 PRO A N 1
ATOM 2375 C CA . PRO A 1 300 ? 12.627 20.195 -1.697 1.00 97.00 300 PRO A CA 1
ATOM 2376 C C . PRO A 1 300 ? 12.435 19.268 -2.907 1.00 97.00 300 PRO A C 1
ATOM 2378 O O . PRO A 1 300 ? 12.532 18.041 -2.761 1.00 97.00 300 PRO A O 1
ATOM 2381 N N . PRO A 1 301 ? 12.192 19.819 -4.111 1.00 96.69 301 PRO A N 1
ATOM 2382 C CA . PRO A 1 301 ? 12.075 19.014 -5.313 1.00 96.69 301 PRO A CA 1
ATOM 2383 C C . PRO A 1 301 ? 13.277 18.098 -5.535 1.00 96.69 301 PRO A C 1
ATOM 2385 O O . PRO A 1 301 ? 14.438 18.512 -5.474 1.00 96.69 301 PRO A O 1
ATOM 2388 N N . ARG A 1 302 ? 12.996 16.830 -5.832 1.00 96.00 302 ARG A N 1
ATOM 2389 C CA . ARG A 1 302 ? 14.014 15.784 -5.936 1.00 96.00 302 ARG A CA 1
ATOM 2390 C C . ARG A 1 302 ? 13.719 14.813 -7.063 1.00 96.00 302 ARG A C 1
ATOM 2392 O O . ARG A 1 302 ? 12.570 14.612 -7.446 1.00 96.00 302 ARG A O 1
ATOM 2399 N N . ARG A 1 303 ? 14.783 14.184 -7.555 1.00 95.56 303 ARG A N 1
ATOM 2400 C CA . ARG A 1 303 ? 14.676 13.016 -8.424 1.00 95.56 303 ARG A CA 1
ATOM 2401 C C . ARG A 1 303 ? 14.244 11.816 -7.582 1.00 95.56 303 ARG A C 1
ATOM 2403 O O . ARG A 1 303 ? 14.803 11.596 -6.509 1.00 95.56 303 ARG A O 1
ATOM 2410 N N . ILE A 1 304 ? 13.284 11.036 -8.073 1.00 94.31 304 ILE A N 1
ATOM 2411 C CA . ILE A 1 304 ? 12.917 9.746 -7.477 1.00 94.31 304 ILE A CA 1
ATOM 2412 C C . ILE A 1 304 ? 13.323 8.641 -8.442 1.00 94.31 304 ILE A C 1
ATOM 2414 O O . ILE A 1 304 ? 12.761 8.538 -9.527 1.00 94.31 304 ILE A O 1
ATOM 2418 N N . ALA A 1 305 ? 14.256 7.794 -8.024 1.00 93.00 305 ALA A N 1
ATOM 2419 C CA . ALA A 1 305 ? 14.645 6.586 -8.736 1.00 93.00 305 ALA A CA 1
ATOM 2420 C C . ALA A 1 305 ? 14.835 5.453 -7.726 1.00 93.00 305 ALA A C 1
ATOM 2422 O O . ALA A 1 305 ? 15.245 5.694 -6.590 1.00 93.00 305 ALA A O 1
ATOM 2423 N N . TYR A 1 306 ? 14.516 4.231 -8.139 1.00 91.81 306 TYR A N 1
ATOM 2424 C CA . TYR A 1 306 ? 14.674 3.036 -7.316 1.00 91.81 306 TYR A CA 1
ATOM 2425 C C . TYR A 1 306 ? 15.784 2.151 -7.886 1.00 91.81 306 TYR A C 1
ATOM 2427 O O . TYR A 1 306 ? 16.001 2.169 -9.101 1.00 91.81 306 TYR A O 1
ATOM 2435 N N . PRO A 1 307 ? 16.487 1.378 -7.040 1.00 91.69 307 PRO A N 1
ATOM 2436 C CA . PRO A 1 307 ? 17.472 0.423 -7.522 1.00 91.69 307 PRO A CA 1
ATOM 2437 C C . PRO A 1 307 ? 16.807 -0.604 -8.441 1.00 91.69 307 PRO A C 1
ATOM 2439 O O . PRO A 1 307 ? 15.654 -0.997 -8.232 1.00 91.69 307 PRO A O 1
ATOM 2442 N N . ALA A 1 308 ? 17.540 -1.038 -9.464 1.00 93.38 308 ALA A N 1
ATOM 2443 C CA . ALA A 1 308 ? 17.091 -2.116 -10.331 1.00 93.38 308 ALA A CA 1
ATOM 2444 C C . ALA A 1 308 ? 16.924 -3.412 -9.528 1.00 93.38 308 ALA A C 1
ATOM 2446 O O . ALA A 1 308 ? 17.727 -3.715 -8.646 1.00 93.38 308 ALA A O 1
ATOM 2447 N N . ALA A 1 309 ? 15.895 -4.187 -9.857 1.00 94.00 309 ALA A N 1
ATOM 2448 C CA . ALA A 1 309 ? 15.657 -5.478 -9.239 1.00 94.00 309 ALA A CA 1
ATOM 2449 C C . ALA A 1 309 ? 16.866 -6.411 -9.469 1.00 94.00 309 ALA A C 1
ATOM 2451 O O . ALA A 1 309 ? 17.349 -6.529 -10.612 1.00 94.00 309 ALA A O 1
ATOM 2452 N N . PRO A 1 310 ? 17.370 -7.076 -8.412 1.00 93.81 310 PRO A N 1
ATOM 2453 C CA . PRO A 1 310 ? 18.414 -8.075 -8.568 1.00 93.81 310 PRO A CA 1
ATOM 2454 C C . PRO A 1 310 ? 17.870 -9.286 -9.342 1.00 93.81 310 PRO A C 1
ATOM 2456 O O . PRO A 1 310 ? 16.662 -9.551 -9.307 1.00 93.81 310 PRO A O 1
ATOM 2459 N N . PRO A 1 311 ? 18.735 -10.053 -10.024 1.00 95.31 311 PRO A N 1
ATOM 2460 C CA . PRO A 1 311 ? 18.346 -11.360 -10.536 1.00 95.31 311 PRO A CA 1
ATOM 2461 C C . PRO A 1 311 ? 17.863 -12.296 -9.409 1.00 95.31 311 PRO A C 1
ATOM 2463 O O . PRO A 1 311 ? 18.230 -12.101 -8.247 1.00 95.31 311 PRO A O 1
ATOM 2466 N N . PRO A 1 312 ? 17.052 -13.324 -9.729 1.00 94.81 312 PRO A N 1
ATOM 2467 C CA . PRO A 1 312 ? 16.658 -14.363 -8.780 1.00 94.81 312 PRO A CA 1
ATOM 2468 C C . PRO A 1 312 ? 17.840 -14.935 -7.989 1.00 94.81 312 PRO A C 1
ATOM 2470 O O . PRO A 1 312 ? 18.911 -15.171 -8.548 1.00 94.81 312 PRO A O 1
ATOM 2473 N N . ALA A 1 313 ? 17.623 -15.212 -6.699 1.00 92.75 313 ALA A N 1
ATOM 2474 C CA . ALA A 1 313 ? 18.668 -15.680 -5.785 1.00 92.75 313 ALA A CA 1
ATOM 2475 C C . ALA A 1 313 ? 19.367 -16.968 -6.257 1.00 92.75 313 ALA A C 1
ATOM 2477 O O . ALA A 1 313 ? 20.549 -17.142 -5.987 1.00 92.75 313 ALA A O 1
ATOM 2478 N N . GLN A 1 314 ? 18.677 -17.818 -7.026 1.00 93.81 314 GLN A N 1
ATOM 2479 C CA . GLN A 1 314 ? 19.255 -19.025 -7.631 1.00 93.81 314 GLN A CA 1
ATOM 2480 C C . GLN A 1 314 ? 20.438 -18.749 -8.577 1.00 93.81 314 GLN A C 1
ATOM 2482 O O . GLN A 1 314 ? 21.225 -19.648 -8.841 1.00 93.81 314 GLN A O 1
ATOM 2487 N N . PHE A 1 315 ? 20.575 -17.520 -9.087 1.00 95.12 315 PHE A N 1
ATOM 2488 C CA . PHE A 1 315 ? 21.703 -17.11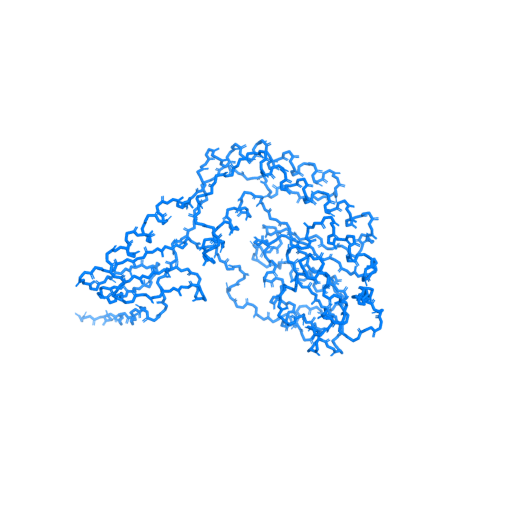0 -9.928 1.00 95.12 315 PHE A CA 1
ATOM 2489 C C . PHE A 1 315 ? 22.824 -16.428 -9.143 1.00 95.12 315 PHE A C 1
ATOM 2491 O O . PHE A 1 315 ? 23.807 -15.993 -9.743 1.00 95.12 315 PHE A O 1
ATOM 2498 N N . ARG A 1 316 ? 22.684 -16.265 -7.821 1.00 94.50 316 ARG A N 1
ATOM 2499 C CA . ARG A 1 316 ? 23.710 -15.630 -6.993 1.00 94.50 316 ARG A CA 1
ATOM 2500 C C . ARG A 1 316 ? 24.938 -16.540 -6.935 1.00 94.50 316 ARG A C 1
ATOM 2502 O O . ARG A 1 316 ? 24.839 -17.706 -6.567 1.00 94.50 316 ARG A O 1
ATOM 2509 N N . ALA A 1 317 ? 26.097 -16.000 -7.296 1.00 90.56 317 ALA A N 1
ATOM 2510 C CA . ALA A 1 317 ? 27.361 -16.708 -7.172 1.00 90.56 317 ALA A CA 1
ATOM 2511 C C . ALA A 1 317 ? 27.743 -16.859 -5.693 1.00 90.56 317 ALA A C 1
ATOM 2513 O O . ALA A 1 317 ? 27.461 -15.976 -4.880 1.00 90.56 317 ALA A O 1
ATOM 2514 N N . ALA A 1 318 ? 28.433 -17.952 -5.356 1.00 82.88 318 ALA A N 1
ATOM 2515 C CA . ALA A 1 318 ? 29.042 -18.094 -4.039 1.00 82.88 318 ALA A CA 1
ATOM 2516 C C . ALA A 1 318 ? 29.994 -16.909 -3.765 1.00 82.88 318 ALA A C 1
ATOM 2518 O O . ALA A 1 318 ? 30.665 -16.445 -4.700 1.00 82.88 318 ALA A O 1
ATOM 2519 N N . PRO A 1 319 ? 30.078 -16.415 -2.514 1.00 72.31 319 PRO A N 1
ATOM 2520 C CA . PRO A 1 319 ? 31.061 -15.407 -2.147 1.00 72.31 319 PRO A CA 1
ATOM 2521 C C . PRO A 1 319 ? 32.448 -15.902 -2.547 1.00 72.31 319 PRO A C 1
ATOM 2523 O O . PRO A 1 319 ? 32.803 -17.045 -2.258 1.00 72.31 319 PRO A O 1
ATOM 2526 N N . VAL A 1 320 ? 33.239 -15.062 -3.214 1.00 59.12 320 VAL A N 1
ATOM 2527 C CA . VAL A 1 320 ? 34.654 -15.384 -3.413 1.00 59.12 320 VAL A CA 1
ATOM 2528 C C . VAL A 1 320 ? 35.286 -15.335 -2.020 1.00 59.12 320 VAL A C 1
ATOM 2530 O O . VAL A 1 320 ? 35.231 -14.268 -1.403 1.00 59.12 320 VAL A O 1
ATOM 2533 N N . PRO A 1 321 ? 35.828 -16.443 -1.479 1.00 51.00 321 PRO A N 1
ATOM 2534 C CA . PRO A 1 321 ? 36.485 -16.395 -0.185 1.00 51.00 321 PRO A CA 1
ATOM 2535 C C . PRO A 1 321 ? 37.593 -15.351 -0.257 1.00 51.00 321 PRO A C 1
ATOM 2537 O O . PRO A 1 321 ? 38.387 -15.333 -1.204 1.00 51.00 321 PRO A O 1
ATOM 2540 N N . ASN A 1 322 ? 37.589 -14.444 0.719 1.00 50.56 322 ASN A N 1
ATOM 2541 C CA . ASN A 1 322 ? 38.586 -13.397 0.833 1.00 50.56 322 ASN A CA 1
ATOM 2542 C C . ASN A 1 322 ? 39.958 -14.084 0.779 1.00 50.56 322 ASN A C 1
ATOM 2544 O O . ASN A 1 322 ? 40.224 -14.964 1.601 1.00 50.56 322 ASN A O 1
ATOM 2548 N N . ARG A 1 323 ? 40.804 -13.750 -0.205 1.00 47.97 323 ARG A N 1
ATOM 2549 C CA . ARG A 1 323 ? 42.203 -14.198 -0.207 1.00 47.97 323 ARG A CA 1
ATOM 2550 C C . ARG A 1 323 ? 42.892 -13.486 0.954 1.00 47.97 323 ARG A C 1
ATOM 2552 O O . ARG A 1 323 ? 43.493 -12.433 0.775 1.00 47.97 323 ARG A O 1
ATOM 2559 N N . ALA A 1 324 ? 42.732 -14.026 2.156 1.00 45.44 324 ALA A N 1
ATOM 2560 C CA . ALA A 1 324 ? 43.540 -13.663 3.297 1.00 45.44 324 ALA A CA 1
ATOM 2561 C C . ALA A 1 324 ? 44.990 -14.020 2.953 1.00 45.44 324 ALA A C 1
ATOM 2563 O O . ALA A 1 324 ? 45.281 -15.184 2.699 1.00 45.44 324 ALA A O 1
ATOM 2564 N N . GLY A 1 325 ? 45.835 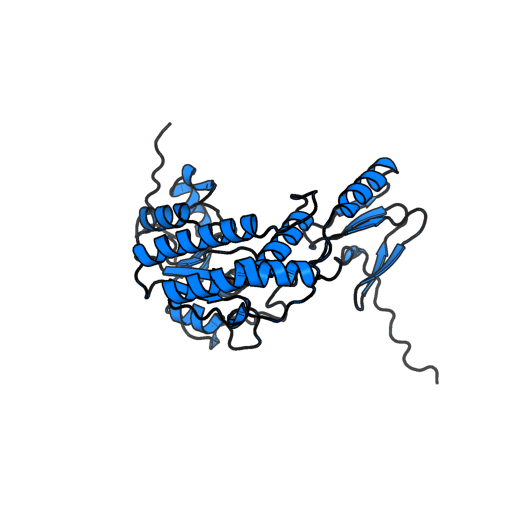-12.988 2.888 1.00 50.03 325 GLY A N 1
ATOM 2565 C CA . GLY A 1 325 ? 47.294 -13.043 2.984 1.00 50.03 325 GLY A CA 1
ATOM 2566 C C . GLY A 1 325 ? 48.002 -14.047 2.077 1.00 50.03 325 GLY A C 1
ATOM 2567 O O . GLY A 1 325 ? 48.117 -15.223 2.406 1.00 50.03 325 GLY A O 1
ATOM 2568 N N . SER A 1 326 ? 48.593 -13.566 0.985 1.00 31.97 326 SER A N 1
ATOM 2569 C CA . SER A 1 326 ? 49.867 -14.153 0.557 1.00 31.97 326 SER A CA 1
ATOM 2570 C C . SER A 1 326 ? 50.993 -13.460 1.344 1.00 31.97 326 SER A C 1
ATOM 2572 O O . SER A 1 326 ? 50.877 -12.249 1.547 1.00 31.97 326 SER A O 1
ATOM 2574 N N . PRO A 1 327 ? 51.964 -14.239 1.855 1.00 46.78 327 PRO A N 1
ATOM 2575 C CA . PRO A 1 327 ? 52.889 -13.871 2.933 1.00 46.78 327 PRO A CA 1
ATOM 2576 C C . PRO A 1 327 ? 53.865 -12.745 2.597 1.00 46.78 327 PRO A C 1
ATOM 2578 O O . PRO A 1 327 ? 54.160 -12.550 1.395 1.00 46.78 327 PRO A O 1
#

Secondary structure (DSSP, 8-state):
-PPPP-PPPTT-TT--SEEE---TTSSHHHHHHHHHTSTTEEE-SSS---TTTTTGGGHHHHHHGGGGGGTT-SEEEEE-GGG-SHHHHHHHHHHH-SSSEEEEEE--HHHHHHHHHHHHHHTT---S-----HHHHHHHHHHHHHHHHHHHHHS-GGGEEEEEIIIIISSSSS-HHHHHHHHHT---GGG-----S-SS----B-EEEE-TTS-EEEEETTEEEEEPSSEEEEE-SGGG-EEEES--HHHHHHHHHHHTTS--EE-HHHHHHHIIIIIHHHHHHHHHHH----GGG------EE-PBPPPPGGGBPPPPPP-----

Foldseek 3Di:
DPQAAAAADPPQFLQALEEEEAQPVLQLVLVVVQQVQFPLEFEFPPAAPCCLHPNVSVHDVVVRVRRPVRGPRNGYYHYHHVQLFLSSLVSCCRRVNQSRAYEYEDEQQVSSQVLVQQVCVLVVNDLAADDDDQVNSQVVLVRNVNSVVSNPVGHDPLSYHYHYRLQAQPDDPPHCSQVVCVSSVHDGDVRRPPPPPPSDDFRARKAKDACAQAWDWDDAPPWIFTHGHQWIWTFHPLVRIDIDHNCDDVSVVVRVVSSVRYDQKDAQVSQVCNLVSHRVVSLVVCCVVPVDDPVVSDDHRDMDGHHHGDTHPVRTDDPPPPPPDDD